Protein AF-A0A9E3P2P4-F1 (afdb_monomer)

Nearest PDB structures (foldseek):
  7q61-assembly1_A  TM=2.081E-01  e=3.928E+00  Homo sapiens
  7q5z-assembly1_A  TM=1.817E-01  e=3.732E+00  Homo sapiens

Solvent-accessible surface area (backbone atoms only — not comparable to full-atom values): 17076 Å² total; per-residue (Å²): 136,84,82,86,86,84,83,90,80,88,80,89,84,88,82,88,82,89,84,85,90,84,80,90,75,87,77,73,83,72,78,68,79,68,67,68,88,68,47,70,88,46,41,29,33,37,33,25,39,48,41,76,28,72,83,42,68,58,61,26,21,42,60,54,40,87,84,75,85,70,95,37,56,72,47,65,50,51,57,58,42,57,69,37,38,44,28,40,39,32,45,30,44,96,55,62,28,40,38,49,58,66,35,60,48,36,67,47,56,41,83,66,47,18,34,26,16,44,91,93,54,68,74,62,32,23,34,27,30,22,27,80,45,51,43,26,78,49,64,32,39,40,43,37,38,47,36,83,50,58,72,54,36,18,66,87,34,75,84,58,96,60,59,67,43,67,28,70,42,56,40,62,64,47,71,39,31,36,67,47,82,40,56,80,45,100,46,43,57,43,78,44,58,50,99,80,33,30,53,74,46,62,40,43,21,36,30,34,38,69,50,98,33,76,42,53,31,37,26,64,42,75,78,77,63,98,79,62,49,63,64,54,50,51,51,54,46,50,49,24,47,77,70,69,48,52,44,79,51,66,82,82,47,42,69,46,52,36,71,66,65,70,80,67,54,61,24,81,52,73,47,59,40,33,39,40,32,34,18,76,57,97,88,39,72,14,69,32,78,48,81,44,75,44,59,54,133

Structure (mmCIF, N/CA/C/O backbone):
data_AF-A0A9E3P2P4-F1
#
_entry.id   AF-A0A9E3P2P4-F1
#
loop_
_atom_site.group_PDB
_atom_site.id
_atom_site.type_symbol
_atom_site.label_atom_id
_atom_site.label_alt_id
_atom_site.label_comp_id
_atom_site.label_asym_id
_atom_site.label_entity_id
_atom_site.label_seq_id
_atom_site.pdbx_PDB_ins_code
_atom_site.Cartn_x
_atom_site.Cartn_y
_atom_site.Cartn_z
_atom_site.occupancy
_atom_site.B_iso_or_equiv
_atom_site.auth_seq_id
_atom_site.auth_comp_id
_atom_site.auth_asym_id
_atom_site.auth_atom_id
_atom_site.pdbx_PDB_model_num
ATOM 1 N N . MET A 1 1 ? -25.321 -26.657 49.633 1.00 36.47 1 MET A N 1
ATOM 2 C CA . MET A 1 1 ? -24.247 -26.417 48.644 1.00 36.47 1 MET A CA 1
ATOM 3 C C . MET A 1 1 ? -24.915 -26.455 47.270 1.00 36.47 1 MET A C 1
ATOM 5 O O . MET A 1 1 ? -25.123 -27.541 46.768 1.00 36.47 1 MET A O 1
ATOM 9 N N . GLY A 1 2 ? -25.488 -25.391 46.700 1.00 30.28 2 GLY A N 1
ATOM 10 C CA . GLY A 1 2 ? -25.273 -23.942 46.852 1.00 30.28 2 GLY A CA 1
ATOM 11 C C . GLY A 1 2 ? -24.325 -23.474 45.735 1.00 30.28 2 GLY A C 1
ATOM 12 O O . GLY A 1 2 ? -23.211 -23.969 45.710 1.00 30.28 2 GLY A O 1
ATOM 13 N N . LYS A 1 3 ? -24.670 -22.567 44.812 1.00 26.73 3 LYS A N 1
ATOM 14 C CA . LYS A 1 3 ? -25.632 -21.460 44.901 1.00 26.73 3 LYS A CA 1
ATOM 15 C C . LYS A 1 3 ? -26.320 -21.186 43.552 1.00 26.73 3 LYS A C 1
ATOM 17 O O . LYS A 1 3 ? -25.670 -20.945 42.546 1.00 26.73 3 LYS A O 1
ATOM 22 N N . SER A 1 4 ? -27.645 -21.180 43.601 1.00 29.77 4 SER A N 1
ATOM 23 C CA . SER A 1 4 ? -28.575 -20.489 42.710 1.00 29.77 4 SER A CA 1
ATOM 24 C C . SER A 1 4 ? -28.448 -18.969 42.894 1.00 29.77 4 SER A C 1
ATOM 26 O O . SER A 1 4 ? -28.389 -18.504 44.036 1.00 29.77 4 SER A O 1
ATOM 28 N N . ALA A 1 5 ? -28.408 -18.207 41.797 1.00 27.39 5 ALA A N 1
ATOM 29 C CA . ALA A 1 5 ? -28.529 -16.748 41.818 1.00 27.39 5 ALA A CA 1
ATOM 30 C C . ALA A 1 5 ? -30.014 -16.343 41.784 1.00 27.39 5 ALA A C 1
ATOM 32 O O . ALA A 1 5 ? -30.853 -17.032 41.207 1.00 27.39 5 ALA A O 1
ATOM 33 N N . TRP A 1 6 ? -30.324 -15.278 42.513 1.00 25.95 6 TRP A N 1
ATOM 34 C CA . TRP A 1 6 ? -31.616 -14.999 43.132 1.00 25.95 6 TRP A CA 1
ATOM 35 C C . TRP A 1 6 ? -32.506 -14.089 42.275 1.00 25.95 6 TRP A C 1
ATOM 37 O O . TRP A 1 6 ? -32.015 -13.1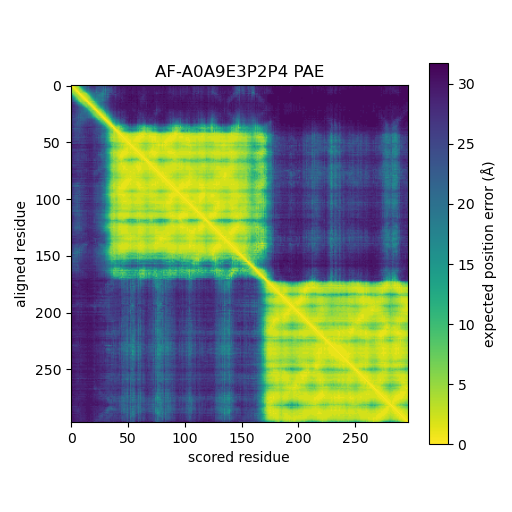68 41.631 1.00 25.95 6 TRP A O 1
ATOM 47 N N . TRP A 1 7 ? -33.824 -14.302 42.347 1.00 24.31 7 TRP A N 1
ATOM 48 C CA . TRP A 1 7 ? -34.852 -13.367 41.877 1.00 24.31 7 TRP A CA 1
ATOM 49 C C . TRP A 1 7 ? -35.345 -12.538 43.071 1.00 24.31 7 TRP A C 1
ATOM 51 O O . TRP A 1 7 ? -35.644 -13.109 44.122 1.00 24.31 7 TRP A O 1
ATOM 61 N N . ALA A 1 8 ? -35.450 -11.215 42.934 1.00 24.52 8 ALA A N 1
ATOM 62 C CA . ALA A 1 8 ? -36.053 -10.363 43.958 1.00 24.52 8 ALA A CA 1
ATOM 63 C C . ALA A 1 8 ? -37.576 -10.273 43.759 1.00 24.52 8 ALA A C 1
ATOM 65 O O . ALA A 1 8 ? -38.059 -9.805 42.729 1.00 24.52 8 ALA A O 1
ATOM 66 N N . VAL A 1 9 ? -38.320 -10.720 44.773 1.00 26.84 9 VAL A N 1
ATOM 67 C CA . VAL A 1 9 ? -39.767 -10.527 44.928 1.00 26.84 9 VAL A CA 1
ATOM 68 C C . VAL A 1 9 ? -39.990 -9.231 45.707 1.00 26.84 9 VAL A C 1
ATOM 70 O O . VAL A 1 9 ? -39.485 -9.078 46.817 1.00 26.84 9 VAL A O 1
ATOM 73 N N . VAL A 1 10 ? -40.756 -8.300 45.137 1.00 24.27 10 VAL A N 1
ATOM 74 C CA . VAL A 1 10 ? -41.200 -7.076 45.818 1.00 24.27 10 VAL A CA 1
ATOM 75 C C . VAL A 1 10 ? -42.351 -7.434 46.759 1.00 24.27 10 VAL A C 1
ATOM 77 O O . VAL A 1 10 ? -43.438 -7.792 46.309 1.00 24.27 10 VAL A O 1
ATOM 80 N N . ALA A 1 11 ? -42.119 -7.331 48.067 1.00 26.69 11 ALA A N 1
ATOM 81 C CA . ALA A 1 11 ? -43.167 -7.387 49.080 1.00 26.69 11 ALA A CA 1
ATOM 82 C C . ALA A 1 11 ? -43.564 -5.956 49.473 1.00 26.69 11 ALA A C 1
ATOM 84 O O . ALA A 1 11 ? -42.767 -5.210 50.038 1.00 26.69 11 ALA A O 1
ATOM 85 N N . MET A 1 12 ? -44.802 -5.574 49.159 1.00 22.69 12 MET A N 1
ATOM 86 C CA . MET A 1 12 ? -45.435 -4.341 49.626 1.00 22.69 12 MET A CA 1
ATOM 87 C C . MET A 1 12 ? -46.146 -4.638 50.952 1.00 22.69 12 MET A C 1
ATOM 89 O O . MET A 1 12 ? -47.056 -5.462 50.985 1.00 22.69 12 MET A O 1
ATOM 93 N N . PHE A 1 13 ? -45.761 -3.960 52.034 1.00 26.14 13 PHE A N 1
ATOM 94 C CA . PHE A 1 13 ? -46.554 -3.893 53.263 1.00 26.14 13 PHE A CA 1
ATOM 95 C C . PHE A 1 13 ? -46.644 -2.444 53.747 1.00 26.14 13 PHE A C 1
ATOM 97 O O . PHE A 1 13 ? -45.640 -1.756 53.911 1.00 26.14 13 PHE A O 1
ATOM 104 N N . VAL A 1 14 ? -47.882 -1.994 53.952 1.00 29.19 14 VAL A N 1
ATOM 105 C CA . VAL A 1 14 ? -48.267 -0.704 54.535 1.00 29.19 14 VAL A CA 1
ATOM 106 C C . VAL A 1 14 ? -48.651 -0.947 55.997 1.00 29.19 14 VAL A C 1
ATOM 108 O O . VAL A 1 14 ? -49.441 -1.851 56.256 1.00 29.19 14 VAL A O 1
ATOM 111 N N . GLY A 1 15 ? -48.166 -0.118 56.934 1.00 25.42 15 GLY A N 1
ATOM 112 C CA . GLY A 1 15 ? -48.787 0.018 58.263 1.00 25.42 15 GLY A CA 1
ATOM 113 C C . GLY A 1 15 ? -47.859 0.318 59.452 1.00 25.42 15 GLY A C 1
ATOM 114 O O . GLY A 1 15 ? -47.291 -0.594 60.033 1.00 25.42 15 GLY A O 1
ATOM 115 N N . LEU A 1 16 ? -47.782 1.611 59.797 1.00 29.83 16 LEU A N 1
ATOM 116 C CA . LEU A 1 16 ? -47.461 2.306 61.069 1.00 29.83 16 LEU A CA 1
ATOM 117 C C . LEU A 1 16 ? -47.242 1.486 62.371 1.00 29.83 16 LEU A C 1
ATOM 119 O O . LEU A 1 16 ? -48.097 0.690 62.729 1.00 29.83 16 LEU A O 1
ATOM 123 N N . THR A 1 17 ? -46.216 1.829 63.179 1.00 31.70 17 THR A N 1
ATOM 124 C CA . THR A 1 17 ? -46.303 2.738 64.363 1.00 31.70 17 THR A CA 1
ATOM 125 C C . THR A 1 17 ? -44.958 2.907 65.108 1.00 31.70 17 THR A C 1
ATOM 127 O O . THR A 1 17 ? -44.262 1.934 65.365 1.00 31.70 17 THR A O 1
ATOM 130 N N . SER A 1 18 ? -44.693 4.158 65.521 1.00 32.88 18 SER A N 1
ATOM 131 C CA . SER A 1 18 ? -43.941 4.649 66.701 1.00 32.88 18 SER A CA 1
ATOM 132 C C . SER A 1 18 ? -42.468 4.269 66.956 1.00 32.88 18 SER A C 1
ATOM 134 O O . SER A 1 18 ? -42.172 3.140 67.329 1.00 32.88 18 SER A O 1
ATOM 136 N N . GLY A 1 19 ? -41.603 5.297 67.015 1.00 30.20 19 GLY A N 1
ATOM 137 C CA . GLY A 1 19 ? -40.541 5.381 68.033 1.00 30.20 19 GLY A CA 1
ATOM 138 C C . GLY A 1 19 ? -39.116 5.692 67.554 1.00 30.20 19 GLY A C 1
ATOM 139 O O . GLY A 1 19 ? -38.393 4.782 67.187 1.00 30.20 19 GLY A O 1
ATOM 140 N N . ALA A 1 20 ? -38.716 6.961 67.721 1.00 31.20 20 ALA A N 1
ATOM 141 C CA . ALA A 1 20 ? -37.349 7.491 67.879 1.00 31.20 20 ALA A CA 1
ATOM 142 C C . ALA A 1 20 ? -36.365 7.496 66.679 1.00 31.20 20 ALA A C 1
ATOM 144 O O . ALA A 1 20 ? -35.976 6.476 66.125 1.00 31.20 20 ALA A O 1
ATOM 145 N N . CYS A 1 21 ? -35.918 8.715 66.353 1.00 29.14 21 CYS A N 1
ATOM 146 C CA . CYS A 1 21 ? -34.829 9.074 65.444 1.00 29.14 21 CYS A CA 1
ATOM 147 C C . CYS A 1 21 ? -33.470 8.498 65.883 1.00 29.14 21 CYS A C 1
ATOM 149 O O . CYS A 1 21 ? -33.194 8.525 67.076 1.00 29.14 21 CYS A O 1
ATOM 151 N N . VAL A 1 22 ? -32.598 8.125 64.935 1.00 26.84 22 VAL A N 1
ATOM 152 C CA . VAL A 1 22 ? -31.313 8.797 64.619 1.00 26.84 22 VAL A CA 1
ATOM 153 C C . VAL A 1 22 ? -30.753 8.220 63.301 1.00 26.84 22 VAL A C 1
ATOM 155 O O . VAL A 1 22 ? -30.795 7.021 63.067 1.00 26.84 22 VAL A O 1
ATOM 158 N N . GLU A 1 23 ? -30.268 9.150 62.476 1.00 27.86 23 GLU A N 1
ATOM 159 C CA . GLU A 1 23 ? -29.411 9.052 61.284 1.00 27.86 23 GLU A CA 1
ATOM 160 C C . GLU A 1 23 ? -29.883 8.358 59.997 1.00 27.86 23 GLU A C 1
ATOM 162 O O . GLU A 1 23 ? -29.943 7.144 59.840 1.00 27.86 23 GLU A O 1
ATOM 167 N N . ARG A 1 24 ? -30.086 9.234 59.002 1.00 30.39 24 ARG A N 1
ATOM 168 C CA . ARG A 1 24 ? -29.770 9.007 57.594 1.00 30.39 24 ARG A CA 1
ATOM 169 C C . ARG A 1 24 ? -28.411 8.318 57.449 1.00 30.39 24 ARG A C 1
ATOM 171 O O . ARG A 1 24 ? -27.389 8.940 57.710 1.00 30.39 24 ARG A O 1
ATOM 178 N N . GLU A 1 25 ? -28.423 7.170 56.798 1.00 28.17 25 GLU A N 1
ATOM 179 C CA . GLU A 1 25 ? -27.433 6.876 55.773 1.00 28.17 25 GLU A CA 1
ATOM 180 C C . GLU A 1 25 ? -28.214 6.458 54.526 1.00 28.17 25 GLU A C 1
ATOM 182 O O . GLU A 1 25 ? -28.810 5.384 54.446 1.00 28.17 25 GLU A O 1
ATOM 187 N N . ALA A 1 26 ? -28.338 7.397 53.589 1.00 31.27 26 ALA A N 1
ATOM 188 C CA . ALA A 1 26 ? -28.843 7.093 52.266 1.00 31.27 26 ALA A CA 1
ATOM 189 C C . ALA A 1 26 ? -27.755 6.287 51.555 1.00 31.27 26 ALA A C 1
ATOM 191 O O . ALA A 1 26 ? -26.764 6.855 51.108 1.00 31.27 26 ALA A O 1
ATOM 192 N N . VAL A 1 27 ? -27.942 4.976 51.450 1.00 28.14 27 VAL A N 1
ATOM 193 C CA . VAL A 1 27 ? -27.275 4.178 50.423 1.00 28.14 27 VAL A CA 1
ATOM 194 C C . VAL A 1 27 ? -28.360 3.745 49.455 1.00 28.14 27 VAL A C 1
ATOM 196 O O . VAL A 1 27 ? -28.880 2.634 49.507 1.00 28.14 27 VAL A O 1
ATOM 199 N N . GLU A 1 28 ? -28.752 4.676 48.590 1.00 27.56 28 GLU A N 1
ATOM 200 C CA . GLU A 1 28 ? -29.256 4.279 47.287 1.00 27.56 28 GLU A CA 1
ATOM 201 C C . GLU A 1 28 ? -28.046 3.769 46.492 1.00 27.56 28 GLU A C 1
ATOM 203 O O . GLU A 1 28 ? -27.174 4.573 46.156 1.00 27.56 28 GLU A O 1
ATOM 208 N N . PRO A 1 29 ? -27.956 2.490 46.095 1.00 29.38 29 PRO A N 1
ATOM 209 C CA . PRO A 1 29 ? -27.353 2.205 44.814 1.00 29.38 29 PRO A CA 1
ATOM 210 C C . PRO A 1 29 ? -28.386 2.646 43.780 1.00 29.38 29 PRO A C 1
ATOM 212 O O . PRO A 1 29 ? -29.214 1.871 43.297 1.00 29.38 29 PRO A O 1
ATOM 215 N N . VAL A 1 30 ? -28.350 3.941 43.473 1.00 27.92 30 VAL A N 1
ATOM 216 C CA . VAL A 1 30 ? -28.765 4.442 42.175 1.00 27.92 30 VAL A CA 1
ATOM 217 C C . VAL A 1 30 ? -27.941 3.641 41.168 1.00 27.92 30 VAL A C 1
ATOM 219 O O . VAL A 1 30 ? -26.813 4.003 40.853 1.00 27.92 30 VAL A O 1
ATOM 222 N N . PHE A 1 31 ? -28.479 2.537 40.647 1.00 29.94 31 PHE A N 1
ATOM 223 C CA . PHE A 1 31 ? -28.060 2.051 39.337 1.00 29.94 31 PHE A CA 1
ATOM 224 C C . PHE A 1 31 ? -28.595 3.054 38.315 1.00 29.94 31 PHE A C 1
ATOM 226 O O . PHE A 1 31 ? -29.494 2.767 37.526 1.00 29.94 31 PHE A O 1
ATOM 233 N N . ALA A 1 32 ? -28.043 4.266 38.336 1.00 27.25 32 ALA A N 1
ATOM 234 C CA . ALA A 1 32 ? -27.940 5.040 37.127 1.00 27.25 32 ALA A CA 1
ATOM 235 C C . ALA A 1 32 ? -27.014 4.207 36.250 1.00 27.25 32 ALA A C 1
ATOM 237 O O . ALA A 1 32 ? -25.795 4.258 36.383 1.00 27.25 32 ALA A O 1
ATOM 238 N N . ARG A 1 33 ? -27.605 3.418 35.348 1.00 34.69 33 ARG A N 1
ATOM 239 C CA . ARG A 1 33 ? -26.960 3.121 34.073 1.00 34.69 33 ARG A CA 1
ATOM 240 C C . ARG A 1 33 ? -26.821 4.466 33.364 1.00 34.69 33 ARG A C 1
ATOM 242 O O . ARG A 1 33 ? -27.656 4.837 32.542 1.00 34.69 33 ARG A O 1
ATOM 249 N N . ALA A 1 34 ? -25.853 5.260 33.809 1.00 31.75 34 ALA A N 1
ATOM 250 C CA . ALA A 1 34 ? -25.464 6.484 33.154 1.00 31.75 34 ALA A CA 1
ATOM 251 C C . ALA A 1 34 ? -24.878 6.033 31.822 1.00 31.75 34 ALA A C 1
ATOM 253 O O . ALA A 1 34 ? -23.814 5.433 31.809 1.00 31.75 34 ALA A O 1
ATOM 254 N N . THR A 1 35 ? -25.666 6.201 30.756 1.00 43.38 35 THR A N 1
ATOM 255 C CA . THR A 1 35 ? -25.216 6.365 29.367 1.00 43.38 35 THR A CA 1
ATOM 256 C C . THR A 1 35 ? -23.930 5.612 29.032 1.00 43.38 35 THR A C 1
ATOM 258 O O . THR A 1 35 ? -22.852 6.113 29.343 1.00 43.38 35 THR A O 1
ATOM 261 N N . ALA A 1 36 ? -24.039 4.451 28.372 1.00 48.53 36 ALA A N 1
ATOM 262 C CA . ALA A 1 36 ? -22.875 3.746 27.830 1.00 48.53 36 ALA A CA 1
ATOM 263 C C . ALA A 1 36 ? -21.913 4.763 27.194 1.00 48.53 36 ALA A C 1
ATOM 265 O O . ALA A 1 36 ? -22.343 5.532 26.329 1.00 48.53 36 ALA A O 1
ATOM 266 N N . ALA A 1 37 ? -20.658 4.801 27.663 1.00 52.78 37 ALA A N 1
ATOM 267 C CA . ALA A 1 37 ? -19.678 5.817 27.264 1.00 52.78 37 ALA A CA 1
ATOM 268 C C . ALA A 1 37 ? -19.540 5.904 25.734 1.00 52.78 37 ALA A C 1
ATOM 270 O O . ALA A 1 37 ? -19.347 6.977 25.171 1.00 52.78 37 ALA A O 1
ATOM 271 N N . LEU A 1 38 ? -19.746 4.771 25.061 1.00 59.91 38 LEU A N 1
ATOM 272 C CA . LEU A 1 38 ? -19.975 4.679 23.630 1.00 59.91 38 LEU A CA 1
ATOM 273 C C . LEU A 1 38 ? -21.252 3.894 23.352 1.00 59.91 38 LEU A C 1
ATOM 275 O O . LEU A 1 38 ? -21.436 2.775 23.831 1.00 59.91 38 LEU A O 1
ATOM 279 N N . THR A 1 39 ? -22.097 4.436 22.484 1.00 60.78 39 THR A N 1
ATOM 280 C CA . THR A 1 39 ? -23.124 3.650 21.794 1.00 60.78 39 THR A CA 1
ATOM 281 C C . THR A 1 39 ? -22.574 3.197 20.441 1.00 60.78 39 THR A C 1
ATOM 283 O O . THR A 1 39 ? -21.741 3.882 19.851 1.00 60.78 39 THR A O 1
ATOM 286 N N . SER A 1 40 ? -23.039 2.073 19.887 1.00 56.88 40 SER A N 1
ATOM 287 C CA . SER A 1 40 ? -22.628 1.664 18.527 1.00 56.88 40 SER A CA 1
ATOM 288 C C . SER A 1 40 ? -22.915 2.738 17.478 1.00 56.88 40 SER A C 1
ATOM 290 O O . SER A 1 40 ? -22.187 2.846 16.498 1.00 56.88 40 SER A O 1
ATOM 292 N N . ALA A 1 41 ? -23.950 3.554 17.697 1.00 54.81 41 ALA A N 1
ATOM 293 C CA . ALA A 1 41 ? -24.317 4.659 16.822 1.00 54.81 41 ALA A CA 1
ATOM 294 C C . ALA A 1 41 ? -23.363 5.865 16.912 1.00 54.81 41 ALA A C 1
ATOM 296 O O . ALA A 1 41 ? -23.335 6.670 15.985 1.00 54.81 41 ALA A O 1
ATOM 297 N N . SER A 1 42 ? -22.594 6.000 17.999 1.00 73.38 42 SER A N 1
ATOM 298 C CA . SER A 1 42 ? -21.659 7.113 18.199 1.00 73.38 42 SER A CA 1
ATOM 299 C C . SER A 1 42 ? -20.231 6.798 17.756 1.00 73.38 42 SER A C 1
ATOM 301 O O . SER A 1 42 ? -19.418 7.714 17.704 1.00 73.38 42 SER A O 1
ATOM 303 N N . VAL A 1 43 ? -19.895 5.542 17.434 1.00 80.75 43 VAL A N 1
ATOM 304 C CA . VAL A 1 43 ? -18.554 5.201 16.933 1.00 80.75 43 VAL A CA 1
ATOM 305 C C . VAL A 1 43 ? -18.416 5.658 15.485 1.00 80.75 43 VAL A C 1
ATOM 307 O O . VAL A 1 43 ? -19.158 5.225 14.605 1.00 80.75 43 VAL A O 1
ATOM 310 N N . LYS A 1 44 ? -17.429 6.513 15.227 1.00 84.69 44 LYS A N 1
ATOM 311 C CA . LYS A 1 44 ? -17.165 7.073 13.902 1.00 84.69 44 LYS A CA 1
ATOM 312 C C . LYS A 1 44 ? -16.057 6.309 13.180 1.00 84.69 44 LYS A C 1
ATOM 314 O O . LYS A 1 44 ? -16.245 5.881 12.040 1.00 84.69 44 LYS A O 1
ATOM 319 N N . TRP A 1 45 ? -14.917 6.091 13.829 1.00 86.81 45 TRP A N 1
ATOM 320 C CA . TRP A 1 45 ? -13.805 5.297 13.294 1.00 86.81 45 TRP A CA 1
ATOM 321 C C . TRP A 1 45 ? -12.961 4.687 14.415 1.00 86.81 45 TRP A C 1
ATOM 323 O O . TRP A 1 45 ? -13.135 4.988 15.594 1.00 86.81 45 TRP A O 1
ATOM 333 N N . ILE A 1 46 ? -12.061 3.789 14.032 1.00 91.75 46 ILE A N 1
ATOM 334 C CA . ILE A 1 46 ? -11.130 3.099 14.926 1.00 91.75 46 ILE A CA 1
ATOM 335 C C . ILE A 1 46 ? -9.716 3.369 14.421 1.00 91.75 46 ILE A C 1
ATOM 337 O O . ILE A 1 46 ? -9.470 3.237 13.219 1.00 91.75 46 ILE A O 1
ATOM 341 N N . ASN A 1 47 ? -8.806 3.713 15.331 1.00 94.44 47 ASN A N 1
ATOM 342 C CA . ASN A 1 47 ? -7.385 3.882 15.045 1.00 94.44 47 ASN A CA 1
ATOM 343 C C . ASN A 1 47 ? -6.594 2.674 15.550 1.00 94.44 47 ASN A C 1
ATOM 345 O O . ASN A 1 47 ? -6.919 2.064 16.574 1.00 94.44 47 ASN A O 1
ATOM 349 N N . GLY A 1 48 ? -5.522 2.344 14.843 1.00 96.00 48 GLY A N 1
ATOM 350 C CA . GLY A 1 48 ? -4.650 1.245 15.213 1.00 96.00 48 GLY A CA 1
ATOM 351 C C . GLY A 1 48 ? -3.264 1.343 14.603 1.00 96.00 48 GLY A C 1
ATOM 352 O O . GLY A 1 48 ? -2.924 2.329 13.957 1.00 96.00 48 GLY A O 1
ATOM 353 N N . THR A 1 49 ? -2.452 0.310 14.813 1.00 96.81 49 THR A N 1
ATOM 354 C CA . THR A 1 49 ? -1.076 0.222 14.307 1.00 96.81 49 THR A CA 1
ATOM 355 C C . THR A 1 49 ? -0.811 -1.078 13.555 1.00 96.81 49 THR A C 1
ATOM 357 O O . THR A 1 49 ? -1.473 -2.098 13.777 1.00 96.81 49 THR A O 1
ATOM 360 N N . TYR A 1 50 ? 0.143 -1.027 12.623 1.00 93.12 50 TYR A N 1
ATOM 361 C CA . TYR A 1 50 ? 0.677 -2.197 11.925 1.00 93.12 50 TYR A CA 1
ATOM 362 C C . TYR A 1 50 ? 1.899 -2.749 12.657 1.00 93.12 50 TYR A C 1
ATOM 364 O O . TYR A 1 50 ? 2.792 -1.999 13.050 1.00 93.12 50 TYR A O 1
ATOM 372 N N . THR A 1 51 ? 1.986 -4.071 12.751 1.00 94.31 51 THR A N 1
ATOM 373 C CA . THR A 1 51 ? 3.159 -4.793 13.247 1.00 94.31 51 THR A CA 1
ATOM 374 C C . THR A 1 51 ? 3.511 -5.910 12.272 1.00 94.31 51 THR A C 1
ATOM 376 O O . THR A 1 51 ? 2.667 -6.734 11.934 1.00 94.31 51 THR A O 1
ATOM 379 N N . SER A 1 52 ? 4.766 -5.948 11.817 1.00 90.75 52 SER A N 1
ATOM 380 C CA . SER A 1 52 ? 5.280 -6.990 10.907 1.00 90.75 52 SER A CA 1
ATOM 381 C C . SER A 1 52 ? 4.508 -7.146 9.589 1.00 90.75 52 SER A C 1
ATOM 383 O O . SER A 1 52 ? 4.535 -8.213 8.983 1.00 90.75 52 SER A O 1
ATOM 385 N N . CYS A 1 53 ? 3.825 -6.093 9.140 1.00 82.88 53 CYS A N 1
ATOM 386 C CA . CYS A 1 53 ? 3.064 -6.107 7.899 1.00 82.88 53 CYS A CA 1
ATOM 387 C C . CYS A 1 53 ? 3.956 -5.751 6.707 1.00 82.88 53 CYS A C 1
ATOM 389 O O . CYS A 1 53 ? 4.737 -4.796 6.748 1.00 82.88 53 CYS A O 1
ATOM 391 N N . LEU A 1 54 ? 3.823 -6.511 5.626 1.00 73.25 54 LEU A N 1
ATOM 392 C CA . LEU A 1 54 ? 4.475 -6.257 4.356 1.00 73.25 54 LEU A CA 1
ATOM 393 C C . LEU A 1 54 ? 4.009 -4.906 3.814 1.00 73.25 54 LEU A C 1
ATOM 395 O O . LEU A 1 54 ? 2.819 -4.675 3.605 1.00 73.25 54 LEU A O 1
ATOM 399 N N . ASP A 1 55 ? 4.965 -4.005 3.589 1.00 67.69 55 ASP A N 1
ATOM 400 C CA . ASP A 1 55 ? 4.726 -2.686 2.997 1.00 67.69 55 ASP A CA 1
ATOM 401 C C . ASP A 1 55 ? 3.651 -1.841 3.715 1.00 67.69 55 ASP A C 1
ATOM 403 O O . ASP A 1 55 ? 3.020 -0.965 3.114 1.00 67.69 55 ASP A O 1
ATOM 407 N N . ARG A 1 56 ? 3.429 -2.092 5.010 1.00 80.06 56 ARG A N 1
ATOM 408 C CA . ARG A 1 56 ? 2.542 -1.314 5.880 1.00 80.06 56 ARG A CA 1
ATOM 409 C C . ARG A 1 56 ? 3.227 -1.086 7.219 1.00 80.06 56 ARG A C 1
ATOM 411 O O . ARG A 1 56 ? 3.728 -2.017 7.841 1.00 80.06 56 ARG A O 1
ATOM 418 N N . SER A 1 57 ? 3.260 0.162 7.664 1.00 88.75 57 SER A N 1
ATOM 419 C CA . SER A 1 57 ? 3.856 0.551 8.940 1.00 88.75 57 SER A CA 1
ATOM 420 C C . SER A 1 57 ? 3.161 1.790 9.495 1.00 88.75 57 SER A C 1
ATOM 422 O O . SER A 1 57 ? 2.443 2.487 8.777 1.00 88.75 57 SER A O 1
ATOM 424 N N . GLY A 1 58 ? 3.362 2.055 10.785 1.00 92.50 58 GLY A N 1
ATOM 425 C CA . GLY A 1 58 ? 2.743 3.189 11.465 1.00 92.50 58 GLY A CA 1
ATOM 426 C C . GLY A 1 58 ? 1.273 2.948 11.802 1.00 92.50 58 GLY A C 1
ATOM 427 O O . GLY A 1 58 ? 0.858 1.805 12.022 1.00 92.50 58 GLY A O 1
ATOM 428 N N . SER A 1 59 ? 0.515 4.040 11.875 1.00 94.88 59 SER A N 1
ATOM 429 C CA . SER A 1 59 ? -0.887 4.029 12.284 1.00 94.88 59 SER A CA 1
ATOM 430 C C . SER A 1 59 ? -1.849 3.955 11.097 1.00 94.88 59 SER A C 1
ATOM 432 O O . SER A 1 59 ? -1.539 4.399 9.991 1.00 94.88 59 SER A O 1
ATOM 434 N N . TRP A 1 60 ? -3.036 3.416 11.343 1.00 93.19 60 TRP A N 1
ATOM 435 C CA . TRP A 1 60 ? -4.137 3.314 10.391 1.00 93.19 60 TRP A CA 1
ATOM 436 C C . TRP A 1 60 ? -5.456 3.722 11.036 1.00 93.19 60 TRP A C 1
ATOM 438 O O . TRP A 1 60 ? -5.599 3.648 12.255 1.00 93.19 60 TRP A O 1
ATOM 448 N N . SER A 1 61 ? -6.428 4.097 10.204 1.00 89.69 61 SER A N 1
ATOM 449 C CA . SER A 1 61 ? -7.811 4.331 10.627 1.00 89.69 61 SER A CA 1
ATOM 450 C C . SER A 1 61 ? -8.785 3.517 9.776 1.00 89.69 61 SER A C 1
ATOM 452 O O . SER A 1 61 ? -8.651 3.456 8.553 1.00 89.69 61 SER A O 1
ATOM 454 N N . VAL A 1 62 ? -9.804 2.920 10.391 1.00 86.00 62 VAL A N 1
ATOM 455 C CA . VAL A 1 62 ? -10.930 2.288 9.683 1.00 86.00 62 VAL A CA 1
ATOM 456 C C . VAL A 1 62 ? -12.225 2.999 10.041 1.00 86.00 62 VAL A C 1
ATOM 458 O O . VAL A 1 62 ? -12.547 3.201 11.210 1.00 86.00 62 VAL A O 1
ATOM 461 N N . ARG A 1 63 ? -12.977 3.398 9.016 1.00 84.06 63 ARG A N 1
ATOM 462 C CA . ARG A 1 63 ? -14.261 4.070 9.196 1.00 84.06 63 ARG A CA 1
ATOM 463 C C . ARG A 1 63 ? -15.333 3.066 9.604 1.00 84.06 63 ARG A C 1
ATOM 465 O O . ARG A 1 63 ? -15.461 2.013 8.987 1.00 84.06 63 ARG A O 1
ATOM 472 N N . VAL A 1 64 ? -16.131 3.448 10.591 1.00 82.94 64 VAL A N 1
ATOM 473 C CA . VAL A 1 64 ? -17.343 2.736 11.011 1.00 82.94 64 VAL A CA 1
ATOM 474 C C . VAL A 1 64 ? -18.575 3.494 10.513 1.00 82.94 64 VAL A C 1
ATOM 476 O O . VAL A 1 64 ? -19.441 2.909 9.868 1.00 82.94 64 VAL A O 1
ATOM 479 N N . ALA A 1 65 ? -18.625 4.809 10.745 1.00 75.44 65 ALA A N 1
ATOM 480 C CA . ALA A 1 65 ? -19.746 5.664 10.370 1.00 75.44 65 ALA A CA 1
ATOM 481 C C . ALA A 1 65 ? -19.311 7.110 10.057 1.00 75.44 65 ALA A C 1
ATOM 483 O O . ALA A 1 65 ? -18.175 7.523 10.296 1.00 75.44 65 ALA A O 1
ATOM 484 N N . GLY A 1 66 ? -20.242 7.894 9.504 1.00 74.88 66 GLY A N 1
ATOM 485 C CA . GLY A 1 66 ? -20.047 9.318 9.208 1.00 74.88 66 GLY A CA 1
ATOM 486 C C . GLY A 1 66 ? -19.101 9.604 8.035 1.00 74.88 66 GLY A C 1
ATOM 487 O O . GLY A 1 66 ? -18.631 8.698 7.352 1.00 74.88 66 GLY A O 1
ATOM 488 N N . SER A 1 67 ? -18.826 10.887 7.788 1.00 76.38 67 SER A N 1
ATOM 489 C CA . SER A 1 67 ? -17.977 11.366 6.679 1.00 76.38 67 SER A CA 1
ATOM 490 C C . SER A 1 67 ? -16.813 12.255 7.123 1.00 76.38 67 SER A C 1
ATOM 492 O O . SER A 1 67 ? -16.100 12.789 6.277 1.00 76.38 67 SER A O 1
ATOM 494 N N . ASP A 1 68 ? -16.623 12.419 8.433 1.00 79.56 68 ASP A N 1
ATOM 495 C CA . ASP A 1 68 ? -15.528 13.199 9.020 1.00 79.56 68 ASP A CA 1
ATOM 496 C C . ASP A 1 68 ? -14.161 12.668 8.544 1.00 79.56 68 ASP A C 1
ATOM 498 O O . ASP A 1 68 ? -14.034 11.456 8.340 1.00 79.56 68 ASP A O 1
ATOM 502 N N . PRO A 1 69 ? -13.140 13.519 8.339 1.00 83.81 69 PRO A N 1
ATOM 503 C CA . PRO A 1 69 ? -11.804 13.069 7.946 1.00 83.81 69 PRO A CA 1
ATOM 504 C C . PRO A 1 69 ? -11.205 12.115 8.993 1.00 83.81 69 PRO A C 1
ATOM 506 O O . PRO A 1 69 ? -11.426 12.288 10.184 1.00 83.81 69 PRO A O 1
ATOM 509 N N . LEU A 1 70 ? -10.466 11.100 8.532 1.00 86.06 70 LEU A N 1
ATOM 510 C CA . LEU A 1 70 ? -9.777 10.146 9.409 1.00 86.06 70 LEU A CA 1
ATOM 511 C C . LEU A 1 70 ? -8.482 10.757 9.961 1.00 86.06 70 LEU A C 1
ATOM 513 O O . LEU A 1 70 ? -7.814 11.511 9.251 1.00 86.06 70 LEU A O 1
ATOM 517 N N . ASP A 1 71 ? -8.096 10.363 11.176 1.00 89.38 71 ASP A N 1
ATOM 518 C CA . ASP A 1 71 ? -6.848 10.813 11.817 1.00 89.38 71 ASP A CA 1
ATOM 519 C C . ASP A 1 71 ? -5.596 10.250 11.127 1.00 89.38 71 ASP A C 1
ATOM 521 O O . ASP A 1 71 ? -4.525 10.868 11.122 1.00 89.38 71 ASP A O 1
ATOM 525 N N . HIS A 1 72 ? -5.718 9.059 10.539 1.00 90.38 72 HIS A N 1
ATOM 526 C CA . HIS A 1 72 ? -4.637 8.340 9.876 1.00 90.38 72 HIS A CA 1
ATOM 527 C C . HIS A 1 72 ? -5.063 7.836 8.491 1.00 90.38 72 HIS A C 1
ATOM 529 O O . HIS A 1 72 ? -6.254 7.829 8.155 1.00 90.38 72 HIS A O 1
ATOM 535 N N . PRO A 1 73 ? -4.101 7.395 7.655 1.00 84.75 73 PRO A N 1
ATOM 536 C CA . PRO A 1 73 ? -4.420 6.767 6.384 1.00 84.75 73 PRO A CA 1
ATOM 537 C C . PRO A 1 73 ? -5.410 5.599 6.549 1.00 84.75 73 PRO A C 1
ATOM 539 O O . PRO A 1 73 ? -5.320 4.855 7.535 1.00 84.75 73 PRO A O 1
ATOM 542 N N . PRO A 1 74 ? -6.332 5.401 5.586 1.00 84.19 74 PRO A N 1
ATOM 543 C CA . PRO A 1 74 ? -7.263 4.282 5.618 1.00 84.19 74 PRO A CA 1
ATOM 544 C C . PRO A 1 74 ? -6.553 2.932 5.783 1.00 84.19 74 PRO A C 1
ATOM 546 O O . PRO A 1 74 ? -5.552 2.660 5.110 1.00 84.19 74 PRO A O 1
ATOM 549 N N . LEU A 1 75 ? -7.094 2.075 6.652 1.00 85.44 75 LEU A N 1
ATOM 550 C CA . LEU A 1 75 ? -6.611 0.713 6.860 1.00 85.44 75 LEU A CA 1
ATOM 551 C C . LEU A 1 75 ? -6.596 -0.053 5.534 1.00 85.44 75 LEU A C 1
ATOM 553 O O . LEU A 1 75 ? -7.610 -0.176 4.848 1.00 85.44 75 LEU A O 1
ATOM 557 N N . SER A 1 76 ? -5.427 -0.588 5.195 1.00 82.50 76 SER A N 1
ATOM 558 C CA . SER A 1 76 ? -5.248 -1.504 4.078 1.00 82.50 76 SER A CA 1
ATOM 559 C C . SER A 1 76 ? -4.118 -2.476 4.382 1.00 82.50 76 SER A C 1
ATOM 561 O O . SER A 1 76 ? -3.101 -2.107 4.962 1.00 82.50 76 SER A O 1
ATOM 563 N N . VAL A 1 77 ? -4.276 -3.714 3.939 1.00 78.88 77 VAL A N 1
ATOM 564 C CA . VAL A 1 77 ? -3.299 -4.793 4.124 1.00 78.88 77 VAL A CA 1
ATOM 565 C C . VAL A 1 77 ? -2.976 -5.426 2.778 1.00 78.88 77 VAL A C 1
ATOM 567 O O . VAL A 1 77 ? -3.797 -5.400 1.854 1.00 78.88 77 VAL A O 1
ATOM 570 N N . VAL A 1 78 ? -1.774 -5.987 2.659 1.00 75.88 78 VAL A N 1
ATOM 571 C CA . VAL A 1 78 ? -1.400 -6.755 1.472 1.00 75.88 78 VAL A CA 1
ATOM 572 C C . VAL A 1 78 ? -2.120 -8.100 1.518 1.00 75.88 78 VAL A C 1
ATOM 574 O O . VAL A 1 78 ? -2.113 -8.795 2.531 1.00 75.88 78 VAL A O 1
ATOM 577 N N . ARG A 1 79 ? -2.761 -8.469 0.406 1.00 78.00 79 ARG A N 1
ATOM 578 C CA . ARG A 1 79 ? -3.475 -9.745 0.307 1.00 78.00 79 ARG A CA 1
ATOM 579 C C . ARG A 1 79 ? -2.528 -10.921 0.561 1.00 78.00 79 ARG A C 1
ATOM 581 O O . ARG A 1 79 ? -1.444 -10.960 -0.019 1.00 78.00 79 ARG A O 1
ATOM 588 N N . ASN A 1 80 ? -2.997 -11.910 1.321 1.00 76.50 80 ASN A N 1
ATOM 589 C CA . ASN A 1 80 ? -2.260 -13.106 1.747 1.00 76.50 80 ASN A CA 1
ATOM 590 C C . ASN A 1 80 ? -1.039 -12.824 2.641 1.00 76.50 80 ASN A C 1
ATOM 592 O O . ASN A 1 80 ? -0.164 -13.683 2.768 1.00 76.50 80 ASN A O 1
ATOM 596 N N . ASP A 1 81 ? -0.951 -11.649 3.264 1.00 79.38 81 ASP A N 1
ATOM 597 C CA . ASP A 1 81 ? 0.114 -11.347 4.217 1.00 79.38 81 ASP A CA 1
ATOM 598 C C . ASP A 1 81 ? -0.219 -11.861 5.625 1.00 79.38 81 ASP A C 1
ATOM 600 O O . ASP A 1 81 ? -0.470 -11.106 6.562 1.00 79.38 81 ASP A O 1
ATOM 604 N N . ALA A 1 82 ? -0.197 -13.182 5.792 1.00 85.00 82 ALA A N 1
ATOM 605 C CA . ALA A 1 82 ? -0.506 -13.828 7.068 1.00 85.00 82 ALA A CA 1
ATOM 606 C C . ALA A 1 82 ? 0.505 -13.515 8.198 1.00 85.00 82 ALA A C 1
ATOM 608 O O . ALA A 1 82 ? 0.283 -13.898 9.352 1.00 85.00 82 ALA A O 1
ATOM 609 N N . ALA A 1 83 ? 1.629 -12.852 7.897 1.00 86.88 83 ALA A N 1
ATOM 610 C CA . ALA A 1 83 ? 2.590 -12.387 8.897 1.00 86.88 83 ALA A CA 1
ATOM 611 C C . ALA A 1 83 ? 2.197 -11.028 9.500 1.00 86.88 83 ALA A C 1
ATOM 613 O O . ALA A 1 83 ? 2.601 -10.731 10.628 1.00 86.88 83 ALA A O 1
ATOM 614 N N . CYS A 1 84 ? 1.373 -10.245 8.798 1.00 87.75 84 CYS A N 1
ATOM 615 C CA . CYS A 1 84 ? 0.875 -8.967 9.283 1.00 87.75 84 CYS A CA 1
ATOM 616 C C . CYS A 1 84 ? 0.055 -9.136 10.567 1.00 87.75 84 CYS A C 1
ATOM 618 O O . CYS A 1 84 ? -0.746 -10.062 10.723 1.00 87.75 84 CYS A O 1
ATOM 620 N N . ARG A 1 85 ? 0.280 -8.235 11.520 1.00 93.56 85 ARG A N 1
ATOM 621 C CA . ARG A 1 85 ? -0.476 -8.117 12.766 1.00 93.56 85 ARG A CA 1
ATOM 622 C C . ARG A 1 85 ? -0.988 -6.693 12.887 1.00 93.56 85 ARG A C 1
ATOM 624 O O . ARG A 1 85 ? -0.242 -5.737 12.688 1.00 93.56 85 ARG A O 1
ATOM 631 N N . LEU A 1 86 ? -2.260 -6.560 13.226 1.00 94.69 86 LEU A N 1
ATOM 632 C CA . LEU A 1 86 ? -2.900 -5.279 13.489 1.00 94.69 86 LEU A CA 1
ATOM 633 C C . LEU A 1 86 ? -3.188 -5.179 14.988 1.00 94.69 86 LEU A C 1
ATOM 635 O O . LEU A 1 86 ? -3.406 -6.196 15.643 1.00 94.69 86 LEU A O 1
ATOM 639 N N . ALA A 1 87 ? -3.207 -3.967 15.526 1.00 96.06 87 ALA A N 1
ATOM 640 C CA . ALA A 1 87 ? -3.686 -3.708 16.880 1.00 96.06 87 ALA A CA 1
ATOM 641 C C . ALA A 1 87 ? -4.502 -2.417 16.907 1.00 96.06 87 ALA A C 1
ATOM 643 O O . ALA A 1 87 ? -4.129 -1.453 16.245 1.00 96.06 87 ALA A O 1
ATOM 644 N N . ILE A 1 88 ? -5.591 -2.393 17.669 1.00 95.50 88 ILE A N 1
ATOM 645 C CA . ILE A 1 88 ? -6.390 -1.201 17.945 1.00 95.50 88 ILE A CA 1
ATOM 646 C C . ILE A 1 88 ? -5.717 -0.417 19.069 1.00 95.50 88 ILE A C 1
ATOM 648 O O . ILE A 1 88 ? -5.385 -0.961 20.125 1.00 95.50 88 ILE A O 1
ATOM 652 N N . THR A 1 89 ? -5.532 0.876 18.832 1.00 96.69 89 THR A N 1
ATOM 653 C CA . THR A 1 89 ? -4.990 1.817 19.814 1.00 96.69 89 THR A CA 1
ATOM 654 C C . THR A 1 89 ? -6.059 2.756 20.338 1.00 96.69 89 THR A C 1
ATOM 656 O O . THR A 1 89 ? -5.981 3.151 21.495 1.00 96.69 89 THR A O 1
ATOM 659 N N . GLU A 1 90 ? -7.055 3.113 19.521 1.00 94.38 90 GLU A N 1
ATOM 660 C CA . GLU A 1 90 ? -8.105 4.048 19.928 1.00 94.38 90 GLU A CA 1
ATOM 661 C C . GLU A 1 90 ? -9.442 3.737 19.249 1.00 94.38 90 GLU A C 1
ATOM 663 O O . GLU A 1 90 ? -9.489 3.285 18.102 1.00 94.38 90 GLU A O 1
ATOM 668 N N . ILE A 1 91 ? -10.537 4.042 19.943 1.00 91.00 91 ILE A N 1
ATOM 669 C CA . ILE A 1 91 ? -11.889 4.076 19.379 1.00 91.00 91 ILE A CA 1
ATOM 670 C C . ILE A 1 91 ? -12.382 5.519 19.444 1.00 91.00 91 ILE A C 1
ATOM 672 O O . ILE A 1 91 ? -12.361 6.142 20.509 1.00 91.00 91 ILE A O 1
ATOM 676 N N . VAL A 1 92 ? -12.824 6.046 18.301 1.00 89.31 92 VAL A N 1
ATOM 677 C CA . VAL A 1 92 ? -13.202 7.453 18.156 1.00 89.31 92 VAL A CA 1
ATOM 678 C C . VAL A 1 92 ? -14.702 7.577 17.918 1.00 89.31 92 VAL A C 1
ATOM 680 O O . VAL A 1 92 ? -15.247 7.044 16.947 1.00 89.31 92 VAL A O 1
ATOM 683 N N . GLY A 1 93 ? -15.365 8.302 18.815 1.00 85.69 93 GLY A N 1
ATOM 684 C CA . GLY A 1 93 ? -16.758 8.720 18.692 1.00 85.69 93 GLY A CA 1
ATOM 685 C C . GLY A 1 93 ? -16.891 10.237 18.796 1.00 85.69 93 GLY A C 1
ATOM 686 O O . GLY A 1 93 ? -16.249 10.973 18.047 1.00 85.69 93 GLY A O 1
ATOM 687 N N . ASP A 1 94 ? -17.702 10.715 19.740 1.00 82.88 94 ASP A N 1
ATOM 688 C CA . ASP A 1 94 ? -17.704 12.135 20.136 1.00 82.88 94 ASP A CA 1
ATOM 689 C C . ASP A 1 94 ? -16.445 12.514 20.931 1.00 82.88 94 ASP A C 1
ATOM 691 O O . ASP A 1 94 ? -16.056 13.680 20.995 1.00 82.88 94 ASP A O 1
ATOM 695 N N . GLN A 1 95 ? -15.796 11.510 21.518 1.00 86.94 95 GLN A N 1
ATOM 696 C CA . GLN A 1 95 ? -14.515 11.604 22.199 1.00 86.94 95 GLN A CA 1
ATOM 697 C C . GLN A 1 95 ? -13.595 10.467 21.730 1.00 86.94 95 GLN A C 1
ATOM 699 O O . GLN A 1 95 ? -14.057 9.485 21.137 1.00 86.94 95 GLN A O 1
ATOM 704 N N . THR A 1 96 ? -12.298 10.596 22.009 1.00 90.69 96 THR A N 1
ATOM 705 C CA . THR A 1 96 ? -11.285 9.581 21.692 1.00 90.69 96 THR A CA 1
ATOM 706 C C . THR A 1 96 ? -10.955 8.767 22.934 1.00 90.69 96 THR A C 1
ATOM 708 O O . THR A 1 96 ? -10.454 9.311 23.920 1.00 90.69 96 THR A O 1
ATOM 711 N N . TYR A 1 97 ? -11.204 7.461 22.867 1.00 92.12 97 TYR A N 1
ATOM 712 C CA . TYR A 1 97 ? -10.891 6.517 23.934 1.00 92.12 97 TYR A CA 1
ATOM 713 C C . TYR A 1 97 ? -9.652 5.708 23.566 1.00 92.12 97 TYR A C 1
ATOM 715 O O . TYR A 1 97 ? -9.620 5.063 22.520 1.00 92.12 97 TYR A O 1
ATOM 723 N N . VAL A 1 98 ? -8.648 5.727 24.436 1.00 94.75 98 VAL A N 1
ATOM 724 C CA . VAL A 1 98 ? -7.337 5.106 24.229 1.00 94.75 98 VAL A CA 1
ATOM 725 C C . VAL A 1 98 ? -7.297 3.734 24.894 1.00 94.75 98 VAL A C 1
ATOM 727 O O . VAL A 1 98 ? -7.665 3.598 26.061 1.00 94.75 98 VAL A O 1
ATOM 730 N N . ALA A 1 99 ? -6.827 2.731 24.155 1.00 95.12 99 ALA A N 1
ATOM 731 C CA . ALA A 1 99 ? -6.682 1.353 24.609 1.00 95.12 99 ALA A CA 1
ATOM 732 C C . ALA A 1 99 ? -5.476 1.187 25.546 1.00 95.12 99 ALA A C 1
ATOM 734 O O . ALA A 1 99 ? -4.370 1.639 25.243 1.00 95.12 99 ALA A O 1
ATOM 735 N N . THR A 1 100 ? -5.660 0.486 26.663 1.00 94.19 100 THR A N 1
ATOM 736 C CA . THR A 1 100 ? -4.591 0.060 27.572 1.00 94.19 100 THR A CA 1
ATOM 737 C C . THR A 1 100 ? -4.853 -1.370 28.075 1.00 94.19 100 THR A C 1
ATOM 739 O O . THR A 1 100 ? -5.840 -1.600 28.767 1.00 94.19 100 THR A O 1
ATOM 742 N N . PRO A 1 101 ? -3.984 -2.353 27.772 1.00 94.38 101 PRO A N 1
ATOM 743 C CA . PRO A 1 101 ? -2.939 -2.301 26.746 1.00 94.38 101 PRO A CA 1
ATOM 744 C C . PRO A 1 101 ? -3.540 -2.113 25.341 1.00 94.38 101 PRO A C 1
ATOM 746 O O . PRO A 1 101 ? -4.755 -2.180 25.161 1.00 94.38 101 PRO A O 1
ATOM 749 N N . VAL A 1 102 ? -2.694 -1.900 24.330 1.00 95.00 102 VAL A N 1
ATOM 750 C CA . VAL A 1 102 ? -3.145 -1.944 22.927 1.00 95.00 102 VAL A CA 1
ATOM 751 C C . VAL A 1 102 ? -3.807 -3.290 22.633 1.00 95.00 102 VAL A C 1
ATOM 753 O O . VAL A 1 102 ? -3.324 -4.322 23.095 1.00 95.00 102 VAL A O 1
ATOM 756 N N . LEU A 1 103 ? -4.910 -3.273 21.888 1.00 94.81 103 LEU A N 1
ATOM 757 C CA . LEU A 1 103 ? -5.742 -4.450 21.651 1.00 94.81 103 LEU A CA 1
ATOM 758 C C . LEU A 1 103 ? -5.313 -5.143 20.349 1.00 94.81 103 LEU A C 1
ATOM 760 O O . LEU A 1 103 ? -5.615 -4.620 19.274 1.00 94.81 103 LEU A O 1
ATOM 764 N N . PRO A 1 104 ? -4.598 -6.279 20.383 1.00 95.00 104 PRO A N 1
ATOM 765 C CA . PRO A 1 104 ? -4.204 -6.971 19.161 1.00 95.00 104 PRO A CA 1
ATOM 766 C C . PRO A 1 104 ? -5.425 -7.554 18.434 1.00 95.00 104 PRO A C 1
ATOM 768 O O . PRO A 1 104 ? -6.444 -7.883 19.035 1.00 95.00 104 PRO A O 1
ATOM 771 N N . LEU A 1 105 ? -5.315 -7.665 17.111 1.00 92.12 105 LEU A N 1
ATOM 772 C CA . LEU A 1 105 ? -6.340 -8.232 16.243 1.00 92.12 105 LEU A CA 1
ATOM 773 C C . LEU A 1 105 ? -5.883 -9.590 15.709 1.00 92.12 105 LEU A C 1
ATOM 775 O O . LEU A 1 105 ? -4.981 -9.676 14.871 1.00 92.12 105 LEU A O 1
ATOM 779 N N . GLY A 1 106 ? -6.537 -10.646 16.190 1.00 89.50 106 GLY A N 1
ATOM 780 C CA . GLY A 1 106 ? -6.386 -12.019 15.713 1.00 89.50 106 GLY A CA 1
ATOM 781 C C . GLY A 1 106 ? -7.665 -12.565 15.076 1.00 89.50 106 GLY A C 1
ATOM 782 O O . GLY A 1 106 ? -8.675 -11.876 14.971 1.00 89.50 106 GLY A O 1
ATOM 783 N N . SER A 1 107 ? -7.642 -13.834 14.665 1.00 87.12 107 SER A N 1
ATOM 784 C CA . SER A 1 107 ? -8.834 -14.557 14.181 1.00 87.12 107 SER A CA 1
ATOM 785 C C . SER A 1 107 ? -9.812 -14.942 15.302 1.00 87.12 107 SER A C 1
ATOM 787 O O . SER A 1 107 ? -10.918 -15.417 15.054 1.00 87.12 107 SER A O 1
ATOM 789 N N . THR A 1 108 ? -9.389 -14.778 16.552 1.00 88.56 108 THR A N 1
ATOM 790 C CA . THR A 1 108 ? -10.179 -14.999 17.762 1.00 88.56 108 THR A CA 1
ATOM 791 C C . THR A 1 108 ? -10.059 -13.776 18.656 1.00 88.56 108 THR A C 1
ATOM 793 O O . THR A 1 108 ? -9.127 -12.991 18.502 1.00 88.56 108 THR A O 1
ATOM 796 N N . TYR A 1 109 ? -10.993 -13.637 19.593 1.00 89.00 109 TYR A N 1
ATOM 797 C CA . TYR A 1 109 ? -10.851 -12.680 20.682 1.00 89.00 109 TYR A CA 1
ATOM 798 C C . TYR A 1 109 ? -9.616 -13.009 21.529 1.00 89.00 109 TYR A C 1
ATOM 800 O O . TYR A 1 109 ? -9.164 -14.158 21.561 1.00 89.00 109 TYR A O 1
ATOM 808 N N . GLU A 1 110 ? -9.077 -12.002 22.204 1.00 88.56 110 GLU A N 1
ATOM 809 C CA . GLU A 1 110 ? -7.973 -12.174 23.143 1.00 88.56 110 GLU A CA 1
ATOM 810 C C . GLU A 1 110 ? -8.456 -12.731 24.480 1.00 88.56 110 GLU A C 1
ATOM 812 O O . GLU A 1 110 ? -9.579 -12.473 24.912 1.00 88.56 110 GLU A O 1
ATOM 817 N N . ALA A 1 111 ? -7.586 -13.467 25.171 1.00 86.25 111 ALA A N 1
ATOM 818 C CA . ALA A 1 111 ? -7.906 -14.008 26.493 1.00 86.25 111 ALA A CA 1
ATOM 819 C C . ALA A 1 111 ? -8.110 -12.911 27.553 1.00 86.25 111 ALA A C 1
ATOM 821 O O . ALA A 1 111 ? -8.759 -13.155 28.564 1.00 86.25 111 ALA A O 1
ATOM 822 N N . GLN A 1 112 ? -7.540 -11.724 27.335 1.00 86.75 112 GLN A N 1
ATOM 823 C CA . GLN A 1 112 ? -7.718 -10.559 28.194 1.00 86.75 112 GLN A CA 1
ATOM 824 C C . GLN A 1 112 ? -8.173 -9.369 27.347 1.00 86.75 112 GLN A C 1
ATOM 826 O O . GLN A 1 112 ? -7.522 -9.072 26.342 1.00 86.75 112 GLN A O 1
ATOM 831 N N . PRO A 1 113 ? -9.259 -8.679 27.731 1.00 88.44 113 PRO A N 1
ATOM 832 C CA . PRO A 1 113 ? -9.687 -7.475 27.038 1.00 88.44 113 PRO A CA 1
ATOM 833 C C . PRO A 1 113 ? -8.752 -6.299 27.338 1.00 88.44 113 PRO A C 1
ATOM 835 O O . PRO A 1 113 ? -8.049 -6.270 28.352 1.00 88.44 113 PRO A O 1
ATOM 838 N N . SER A 1 114 ? -8.814 -5.282 26.486 1.00 92.50 114 SER A N 1
ATOM 839 C CA . SER A 1 114 ? -8.189 -3.986 26.744 1.00 92.50 114 SER A CA 1
ATOM 840 C C . SER A 1 114 ? -9.168 -3.055 27.446 1.00 92.50 114 SER A C 1
ATOM 842 O O . SER A 1 114 ? -10.358 -3.047 27.124 1.00 92.50 114 SER A O 1
ATOM 844 N N . SER A 1 115 ? -8.681 -2.231 28.374 1.00 91.94 115 SER A N 1
ATOM 845 C CA . SER A 1 115 ? -9.464 -1.114 28.900 1.00 91.94 115 SER A CA 1
ATOM 846 C C . SER A 1 115 ? -9.361 0.088 27.968 1.00 91.94 115 SER A C 1
ATOM 848 O O . SER A 1 115 ? -8.344 0.298 27.312 1.00 91.94 115 SER A O 1
ATOM 850 N N . PHE A 1 116 ? -10.414 0.889 27.913 1.0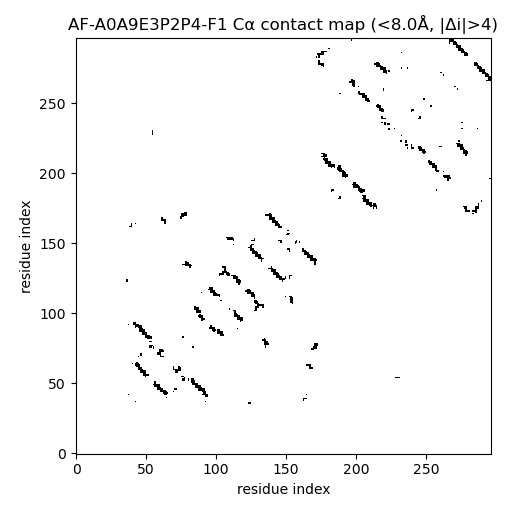0 91.19 116 PHE A N 1
ATOM 851 C CA . PHE A 1 116 ? -10.487 2.099 27.110 1.00 91.19 116 PHE A CA 1
ATOM 852 C C . PHE A 1 116 ? -10.866 3.269 28.005 1.00 91.19 116 PHE A C 1
ATOM 854 O O . PHE A 1 116 ? -11.838 3.195 28.755 1.00 91.19 116 PHE A O 1
ATOM 861 N N . ALA A 1 117 ? -10.095 4.350 27.938 1.00 90.62 117 ALA A N 1
ATOM 862 C CA . ALA A 1 117 ? -10.300 5.549 28.747 1.00 90.62 117 ALA A CA 1
ATOM 863 C C . ALA A 1 117 ? -10.039 6.806 27.918 1.00 90.62 117 ALA A C 1
ATOM 865 O O . ALA A 1 117 ? -9.282 6.776 26.948 1.00 90.62 117 ALA A O 1
ATOM 866 N N . LEU A 1 118 ? -10.623 7.933 28.321 1.00 88.25 118 LEU A N 1
ATOM 867 C CA . LEU A 1 118 ? -10.143 9.226 27.840 1.00 88.25 118 LEU A CA 1
ATOM 868 C C . LEU A 1 118 ? -8.727 9.457 28.382 1.00 88.25 118 LEU A C 1
ATOM 870 O O . LEU A 1 118 ? -8.377 8.979 29.462 1.00 88.25 118 LEU A O 1
ATOM 874 N N . SER A 1 119 ? -7.898 10.185 27.636 1.00 80.62 119 SER A N 1
ATOM 875 C CA . SER A 1 119 ? -6.514 10.443 28.044 1.00 80.62 119 SER A CA 1
ATOM 876 C C . SER A 1 119 ? -6.450 11.101 29.430 1.00 80.62 119 SER A C 1
ATOM 878 O O . SER A 1 119 ? -6.833 12.258 29.581 1.00 80.62 119 SER A O 1
ATOM 880 N N . GLY A 1 120 ? -5.900 10.384 30.414 1.00 74.06 120 GLY A N 1
ATOM 881 C CA . GLY A 1 120 ? -5.745 10.856 31.797 1.00 74.06 120 GLY A CA 1
ATOM 882 C C . GLY A 1 120 ? -6.926 10.569 32.729 1.00 74.06 120 GLY A C 1
ATOM 883 O O . GLY A 1 120 ? -6.857 10.938 33.898 1.00 74.06 120 GLY A O 1
ATOM 884 N N . GLU A 1 121 ? -7.967 9.894 32.244 1.00 85.19 121 GLU A N 1
ATOM 885 C CA . GLU A 1 121 ? -9.176 9.567 33.005 1.00 85.19 121 GLU A CA 1
ATOM 886 C C . GLU A 1 121 ? -9.208 8.090 33.433 1.00 85.19 121 GLU A C 1
ATOM 888 O O . GLU A 1 121 ? -8.371 7.274 33.034 1.00 85.19 121 GLU A O 1
ATOM 893 N N . SER A 1 122 ? -10.197 7.729 34.256 1.00 85.56 122 SER A N 1
ATOM 894 C CA . SER A 1 122 ? -10.478 6.331 34.593 1.00 85.56 122 SER A CA 1
ATOM 895 C C . SER A 1 122 ? -11.007 5.545 33.390 1.00 85.56 122 SER A C 1
ATOM 897 O O . SER A 1 122 ? -11.598 6.117 32.472 1.00 85.56 122 SER A O 1
ATOM 899 N N . THR A 1 123 ? -10.861 4.216 33.437 1.00 86.31 123 THR A N 1
ATOM 900 C CA . THR A 1 123 ? -11.470 3.294 32.468 1.00 86.31 123 THR A CA 1
ATOM 901 C C . THR A 1 123 ? -12.946 3.610 32.263 1.00 86.31 123 THR A C 1
ATOM 903 O O . THR A 1 123 ? -13.718 3.628 33.219 1.00 86.31 123 THR A O 1
ATOM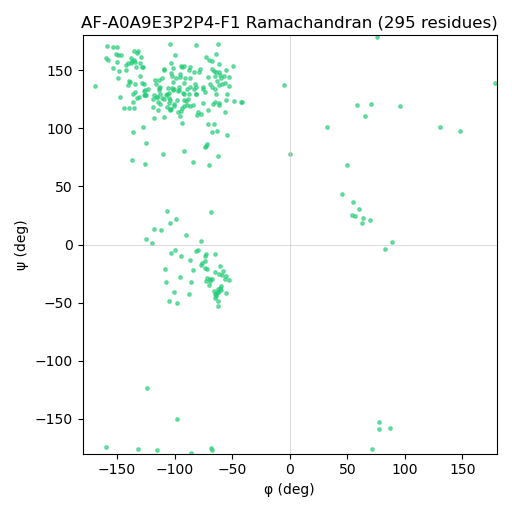 906 N N . ALA A 1 124 ? -13.314 3.848 31.009 1.00 84.12 124 ALA A N 1
ATOM 907 C CA . ALA A 1 124 ? -14.683 4.076 30.586 1.00 84.12 124 ALA A CA 1
ATOM 908 C C . ALA A 1 124 ? -15.387 2.754 30.256 1.00 84.12 124 ALA A C 1
ATOM 910 O O . ALA A 1 124 ? -16.535 2.574 30.637 1.00 84.12 124 ALA A O 1
ATOM 911 N N . PHE A 1 125 ? -14.700 1.840 29.564 1.00 85.12 125 PHE A N 1
ATOM 912 C CA . PHE A 1 125 ? -15.209 0.513 29.208 1.00 85.12 125 PHE A CA 1
ATOM 913 C C . PHE A 1 125 ? -14.052 -0.449 28.900 1.00 85.12 125 PHE A C 1
ATOM 915 O O . PHE A 1 125 ? -12.893 -0.044 28.784 1.00 85.12 125 PHE A O 1
ATOM 922 N N . TYR A 1 126 ? -14.371 -1.727 28.743 1.00 86.25 126 TYR A N 1
ATOM 923 C CA . TYR A 1 126 ? -13.481 -2.782 28.272 1.00 86.25 126 TYR A CA 1
ATOM 924 C C . TYR A 1 126 ? -13.919 -3.240 26.888 1.00 86.25 126 TYR A C 1
ATOM 926 O O . TYR A 1 126 ? -15.115 -3.304 26.600 1.00 86.25 126 TYR A O 1
ATOM 934 N N . ALA A 1 127 ? -12.965 -3.572 26.023 1.00 87.69 127 ALA A N 1
ATOM 935 C CA . ALA A 1 127 ? -13.278 -4.105 24.708 1.00 87.69 127 ALA A CA 1
ATOM 936 C C . ALA A 1 127 ? -12.308 -5.193 24.260 1.00 87.69 127 ALA A C 1
ATOM 938 O O . ALA A 1 127 ? -11.143 -5.251 24.660 1.00 87.69 127 ALA A O 1
ATOM 939 N N . ASN A 1 128 ? -12.829 -6.038 23.381 1.00 89.69 128 ASN A N 1
ATOM 940 C CA . ASN A 1 128 ? -12.102 -7.089 22.700 1.00 89.69 128 ASN A CA 1
ATOM 941 C C . ASN A 1 128 ? -12.467 -7.067 21.216 1.00 89.69 128 ASN A C 1
ATOM 943 O O . ASN A 1 128 ? -13.512 -6.540 20.824 1.00 89.69 128 ASN A O 1
ATOM 947 N N . ALA A 1 129 ? -11.601 -7.603 20.367 1.00 89.50 129 ALA A N 1
ATOM 948 C CA . ALA A 1 129 ? -11.809 -7.532 18.934 1.00 89.50 129 ALA A CA 1
ATOM 949 C C . ALA A 1 129 ? -11.216 -8.730 18.202 1.00 89.50 129 ALA A C 1
ATOM 951 O O . ALA A 1 129 ? -10.303 -9.393 18.683 1.00 89.50 129 ALA A O 1
ATOM 952 N N . LYS A 1 130 ? -11.754 -8.994 17.012 1.00 87.50 130 LYS A N 1
ATOM 953 C CA . LYS A 1 130 ? -11.246 -10.025 16.107 1.00 87.50 130 LYS A CA 1
ATOM 954 C C . LYS A 1 130 ? -11.421 -9.639 14.644 1.00 87.50 130 LYS A C 1
ATOM 956 O O . LYS A 1 130 ? -12.244 -8.785 14.305 1.00 87.50 130 LYS A O 1
ATOM 961 N N . LEU A 1 131 ? -10.680 -10.341 13.801 1.00 87.50 131 LEU A N 1
ATOM 962 C CA . LEU A 1 131 ? -10.811 -10.388 12.351 1.00 87.50 131 LEU A CA 1
ATOM 963 C C . LEU A 1 131 ? -11.586 -11.647 11.952 1.00 87.50 131 LEU A C 1
ATOM 965 O O . LEU A 1 131 ? -11.400 -12.708 12.550 1.00 87.50 131 LEU A O 1
ATOM 969 N N . ASP A 1 132 ? -12.428 -11.545 10.930 1.00 84.50 132 ASP A N 1
ATOM 970 C CA . ASP A 1 132 ? -13.009 -12.719 10.264 1.00 84.50 132 ASP A CA 1
ATOM 971 C C . ASP A 1 132 ? -11.978 -13.463 9.391 1.00 84.50 132 ASP A C 1
ATOM 973 O O . ASP A 1 132 ? -12.020 -14.691 9.315 1.00 84.50 132 ASP A O 1
ATOM 977 N N . ASP A 1 133 ? -11.012 -12.745 8.808 1.00 81.88 133 ASP A N 1
ATOM 978 C CA . ASP A 1 133 ? -9.880 -13.296 8.061 1.00 81.88 133 ASP A CA 1
ATOM 979 C C . ASP A 1 133 ? -8.553 -12.604 8.428 1.00 81.88 133 ASP A C 1
ATOM 981 O O . ASP A 1 133 ? -8.178 -11.570 7.877 1.00 81.88 133 ASP A O 1
ATOM 985 N N . ALA A 1 134 ? -7.795 -13.222 9.339 1.00 87.25 134 ALA A N 1
ATOM 986 C CA . ALA A 1 134 ? -6.453 -12.769 9.723 1.00 87.25 134 ALA A CA 1
ATOM 987 C C . ALA A 1 134 ? -5.345 -13.185 8.730 1.00 87.25 134 ALA A C 1
ATOM 989 O O . ALA A 1 134 ? -4.186 -12.815 8.913 1.00 87.25 134 ALA A O 1
ATOM 990 N N . SER A 1 135 ? -5.669 -13.978 7.700 1.00 84.38 135 SER A N 1
ATOM 991 C CA . SER A 1 135 ? -4.745 -14.291 6.599 1.00 84.38 135 SER A CA 1
ATOM 992 C C . SER A 1 135 ? -4.799 -13.252 5.478 1.00 84.38 135 SER A C 1
ATOM 994 O O . SER A 1 135 ? -3.915 -13.222 4.618 1.00 84.38 135 SER A O 1
ATOM 996 N N . PHE A 1 136 ? -5.824 -12.393 5.506 1.00 83.38 136 PHE A N 1
ATOM 997 C CA . PHE A 1 136 ? -6.082 -11.354 4.518 1.00 83.38 136 PHE A CA 1
ATOM 998 C C . PHE A 1 136 ? -6.170 -11.911 3.089 1.00 83.38 136 PHE A C 1
ATOM 1000 O O . PHE A 1 136 ? -5.683 -11.298 2.135 1.00 83.38 136 PHE A O 1
ATOM 1007 N N . ALA A 1 137 ? -6.742 -13.104 2.923 1.00 74.50 137 ALA A N 1
ATOM 1008 C CA . ALA A 1 137 ? -6.944 -13.725 1.618 1.00 74.50 137 ALA A CA 1
ATOM 1009 C C . ALA A 1 137 ? -8.056 -13.018 0.824 1.00 74.50 137 ALA A C 1
ATOM 1011 O O . ALA A 1 137 ? -8.004 -12.953 -0.413 1.00 74.50 137 ALA A O 1
ATOM 1012 N N . SER A 1 138 ? -9.022 -12.434 1.534 1.00 74.75 138 SER A N 1
ATOM 1013 C CA . SER A 1 138 ? -10.087 -11.584 1.001 1.00 74.75 138 SER A CA 1
ATOM 1014 C C . SER A 1 138 ? -10.234 -10.285 1.798 1.00 74.75 138 SER A C 1
ATOM 1016 O O . SER A 1 138 ? -9.449 -10.002 2.702 1.00 74.75 138 SER A O 1
ATOM 1018 N N . ASP A 1 139 ? -11.234 -9.477 1.439 1.00 75.06 139 ASP A N 1
ATOM 1019 C CA . ASP A 1 139 ? -11.709 -8.409 2.321 1.00 75.06 139 ASP A CA 1
ATOM 1020 C C . ASP A 1 139 ? -12.103 -8.996 3.678 1.00 75.06 139 ASP A C 1
ATOM 1022 O O . ASP A 1 139 ? -12.504 -10.162 3.758 1.00 75.06 139 ASP A O 1
ATOM 1026 N N . PHE A 1 140 ? -11.966 -8.184 4.722 1.00 81.38 140 PHE A N 1
ATOM 1027 C CA . PHE A 1 140 ? -12.117 -8.625 6.101 1.00 81.38 140 PHE A CA 1
ATOM 1028 C C . PHE A 1 140 ? -12.907 -7.605 6.924 1.00 81.38 140 PHE A C 1
ATOM 1030 O O . PHE A 1 140 ? -12.971 -6.405 6.625 1.00 81.38 140 PHE A O 1
ATOM 1037 N N . GLN A 1 141 ? -13.514 -8.098 7.989 1.00 82.12 141 GLN A N 1
ATOM 1038 C CA . GLN A 1 141 ? -14.279 -7.338 8.956 1.00 82.12 141 GLN A CA 1
ATOM 1039 C C . GLN A 1 141 ? -13.578 -7.352 10.305 1.00 82.12 141 GLN A C 1
ATOM 1041 O O . GLN A 1 141 ? -13.163 -8.394 10.813 1.00 82.12 141 GLN A O 1
ATOM 1046 N N . ILE A 1 142 ? -13.504 -6.174 10.916 1.00 84.94 142 ILE A N 1
ATOM 1047 C CA . ILE A 1 142 ? -13.139 -6.026 12.318 1.00 84.94 142 ILE A CA 1
ATOM 1048 C C . ILE A 1 142 ? -14.435 -6.048 13.117 1.00 84.94 142 ILE A C 1
ATOM 1050 O O . ILE A 1 142 ? -15.305 -5.194 12.932 1.00 84.94 142 ILE A O 1
ATOM 1054 N N . THR A 1 143 ? -14.551 -7.030 14.004 1.00 83.00 143 THR A N 1
ATOM 1055 C CA . THR A 1 143 ? -15.644 -7.123 14.971 1.00 83.00 143 THR A CA 1
ATOM 1056 C C . THR A 1 143 ? -15.122 -6.693 16.328 1.00 83.00 143 THR A C 1
ATOM 1058 O O . THR A 1 143 ? -14.257 -7.370 16.882 1.00 83.00 143 THR A O 1
ATOM 1061 N N . VAL A 1 144 ? -15.665 -5.606 16.870 1.00 84.31 144 VAL A N 1
ATOM 1062 C CA . VAL A 1 144 ? -15.371 -5.144 18.231 1.00 84.31 144 VAL A CA 1
ATOM 1063 C C . VAL A 1 144 ? -16.563 -5.443 19.131 1.00 84.31 144 VAL A C 1
ATOM 1065 O O . VAL A 1 144 ? -17.712 -5.185 18.757 1.00 84.31 144 VAL A O 1
ATOM 1068 N N . VAL A 1 145 ? -16.275 -5.980 20.312 1.00 82.25 145 VAL A N 1
ATOM 1069 C CA . VAL A 1 145 ? -17.226 -6.153 21.411 1.00 82.25 145 VAL A CA 1
ATOM 1070 C C . VAL A 1 145 ? -16.770 -5.303 22.584 1.00 82.25 145 VAL A C 1
ATOM 1072 O O . VAL A 1 145 ? -15.577 -5.237 22.870 1.00 82.25 145 VAL A O 1
ATOM 1075 N N . GLN A 1 146 ? -17.711 -4.636 23.240 1.00 83.44 146 GLN A N 1
ATOM 1076 C CA . GLN A 1 146 ? -17.432 -3.775 24.386 1.00 83.44 146 GLN A CA 1
ATOM 1077 C C . GLN A 1 146 ? -18.402 -4.047 25.536 1.00 83.44 146 GLN A C 1
ATOM 1079 O O . GLN A 1 146 ? -19.542 -4.460 25.301 1.00 83.44 146 GLN A O 1
ATOM 1084 N N . SER A 1 147 ? -17.949 -3.776 26.757 1.00 79.75 147 SER A N 1
ATOM 1085 C CA . SER A 1 147 ? -18.726 -3.878 27.991 1.00 79.75 147 SER A CA 1
ATOM 1086 C C . SER A 1 147 ? -18.125 -3.008 29.096 1.00 79.75 147 SER A C 1
ATOM 1088 O O . SER A 1 147 ? -16.936 -2.706 29.077 1.00 79.75 147 SER A O 1
ATOM 1090 N N . ASP A 1 148 ? -18.930 -2.655 30.093 1.00 77.06 148 ASP A N 1
ATOM 1091 C CA . ASP A 1 148 ? -18.455 -2.013 31.324 1.00 77.06 148 ASP A CA 1
ATOM 1092 C C . ASP A 1 148 ? -17.794 -3.028 32.282 1.00 77.06 148 ASP A C 1
ATOM 1094 O O . ASP A 1 148 ? -17.038 -2.654 33.178 1.00 77.06 148 ASP A O 1
ATOM 1098 N N . GLU A 1 149 ? -18.045 -4.324 32.073 1.00 70.38 149 GLU A N 1
ATOM 1099 C CA . GLU A 1 149 ? -17.472 -5.433 32.839 1.00 70.38 149 GLU A CA 1
ATOM 1100 C C . GLU A 1 149 ? -16.414 -6.174 31.996 1.00 70.38 149 GLU A C 1
ATOM 1102 O O . GLU A 1 149 ? -16.704 -6.552 30.858 1.00 70.38 149 GLU A O 1
ATOM 1107 N N . PRO A 1 150 ? -15.194 -6.408 32.516 1.00 74.12 150 PRO A N 1
ATOM 1108 C CA . PRO A 1 150 ? -14.117 -7.036 31.747 1.00 74.12 150 PRO A CA 1
ATOM 1109 C C . PRO A 1 150 ? -14.372 -8.521 31.454 1.00 74.12 150 PRO A C 1
ATOM 1111 O O . PRO A 1 150 ? -14.018 -8.993 30.377 1.00 74.12 150 PRO A O 1
ATOM 1114 N N . ASP A 1 151 ? -15.009 -9.247 32.374 1.00 72.38 151 ASP A N 1
ATOM 1115 C CA . ASP A 1 151 ? -15.160 -10.705 32.269 1.00 72.38 151 ASP A CA 1
ATOM 1116 C C . ASP A 1 151 ? -16.085 -11.109 31.105 1.00 72.38 151 ASP A C 1
ATOM 1118 O O . ASP A 1 151 ? -15.871 -12.118 30.452 1.00 72.38 151 ASP A O 1
ATOM 1122 N N . VAL A 1 152 ? -17.063 -10.272 30.746 1.00 68.81 152 VAL A N 1
ATOM 1123 C CA . VAL A 1 152 ? -18.033 -10.580 29.675 1.00 68.81 152 VAL A CA 1
ATOM 1124 C C . VAL A 1 152 ? -17.519 -10.318 28.253 1.00 68.81 152 VAL A C 1
ATOM 1126 O O . VAL A 1 152 ? -18.218 -10.603 27.281 1.00 68.81 152 VAL A O 1
ATOM 1129 N N . VAL A 1 153 ? -16.321 -9.749 28.103 1.00 67.19 153 VAL A N 1
ATOM 1130 C CA . VAL A 1 153 ? -15.675 -9.519 26.796 1.00 67.19 153 VAL A CA 1
ATOM 1131 C C . VAL A 1 153 ? -14.436 -10.396 26.594 1.00 67.19 153 VAL A C 1
ATOM 1133 O O . VAL A 1 153 ? -13.674 -10.174 25.652 1.00 67.19 153 VAL A O 1
ATOM 1136 N N . ASP A 1 154 ? -14.222 -11.399 27.444 1.00 72.12 154 ASP A N 1
ATOM 1137 C CA . ASP A 1 154 ? -13.164 -12.393 27.271 1.00 72.12 154 ASP A CA 1
ATOM 1138 C C . ASP A 1 154 ? -13.558 -13.517 26.283 1.00 72.12 154 ASP A C 1
ATOM 1140 O O . ASP A 1 154 ? -14.695 -13.608 25.823 1.00 72.12 154 ASP A O 1
ATOM 1144 N N . VAL A 1 155 ? -12.606 -14.387 25.920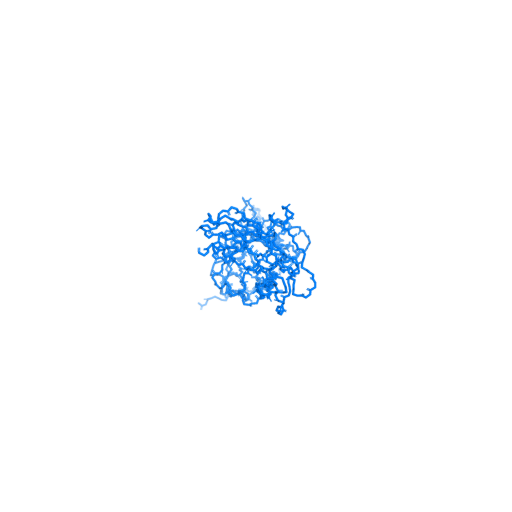 1.00 65.44 155 VAL A N 1
ATOM 1145 C CA . VAL A 1 155 ? -12.820 -15.523 24.991 1.00 65.44 155 VAL A CA 1
ATOM 1146 C C . VAL A 1 155 ? -13.909 -16.510 25.448 1.00 65.44 155 VAL A C 1
ATOM 1148 O O . VAL A 1 155 ? -14.442 -17.240 24.608 1.00 65.44 155 VAL A O 1
ATOM 1151 N N . GLY A 1 156 ? -14.229 -16.566 26.742 1.00 55.28 156 GLY A N 1
ATOM 1152 C CA . GLY A 1 156 ? -15.178 -17.512 27.327 1.00 55.28 156 GLY A CA 1
ATOM 1153 C C . GLY A 1 156 ? -16.635 -17.053 27.272 1.00 55.28 156 GLY A C 1
ATOM 1154 O O . GLY A 1 156 ? -17.512 -17.900 27.096 1.00 55.28 156 GLY A O 1
ATOM 1155 N N . ASP A 1 157 ? -16.883 -15.740 27.347 1.00 53.88 157 ASP A N 1
ATOM 1156 C CA . ASP A 1 157 ? -18.217 -15.187 27.633 1.00 53.88 157 ASP A CA 1
ATOM 1157 C C . ASP A 1 157 ? -18.837 -14.304 26.526 1.00 53.88 157 ASP A C 1
ATOM 1159 O O . ASP A 1 157 ? -19.902 -13.711 26.729 1.00 53.88 157 ASP A O 1
ATOM 1163 N N . VAL A 1 158 ? -18.299 -14.306 25.293 1.00 52.94 158 VAL A N 1
ATOM 1164 C CA . VAL A 1 158 ? -18.869 -13.572 24.124 1.00 52.94 158 VAL A CA 1
ATOM 1165 C C . VAL A 1 158 ? -20.215 -14.142 23.610 1.00 52.94 158 VAL A C 1
ATOM 1167 O O . VAL A 1 158 ? -20.557 -14.036 22.434 1.00 52.94 158 VAL A O 1
ATOM 1170 N N . LEU A 1 159 ? -21.010 -14.776 24.471 1.00 48.22 159 LEU A N 1
ATOM 1171 C CA . LEU A 1 159 ? -22.364 -15.269 24.192 1.00 48.22 159 LEU A CA 1
ATOM 1172 C C . LEU A 1 159 ? -23.461 -14.362 24.786 1.00 48.22 159 LEU A C 1
ATOM 1174 O O . LEU A 1 159 ? -24.641 -14.573 24.497 1.00 48.22 159 LEU A O 1
ATOM 1178 N N . ALA A 1 160 ? -23.105 -13.353 25.592 1.00 37.56 160 ALA A N 1
ATOM 1179 C CA . ALA A 1 160 ? -24.054 -12.481 26.286 1.00 37.56 160 ALA A CA 1
ATOM 1180 C C . ALA A 1 160 ? -24.160 -11.087 25.640 1.00 37.56 160 ALA A C 1
ATOM 1182 O O . ALA A 1 160 ? -23.174 -10.376 25.537 1.00 37.56 160 ALA A O 1
ATOM 1183 N N . THR A 1 161 ? -25.376 -10.704 25.227 1.00 42.59 161 THR A N 1
ATOM 1184 C CA . THR A 1 161 ? -25.843 -9.377 24.752 1.00 42.59 161 THR A CA 1
ATOM 1185 C C . THR A 1 161 ? -24.791 -8.249 24.715 1.00 42.59 161 THR A C 1
ATOM 1187 O O . THR A 1 161 ? -24.788 -7.364 25.566 1.00 42.59 161 THR A O 1
ATOM 1190 N N . TYR A 1 162 ? -23.922 -8.251 23.703 1.00 48.22 162 TYR A N 1
ATOM 1191 C CA . TYR A 1 162 ? -22.904 -7.221 23.487 1.00 48.22 162 TYR A CA 1
ATOM 1192 C C . TYR A 1 162 ? -23.336 -6.242 22.396 1.00 48.22 162 TYR A C 1
ATOM 1194 O O . TYR A 1 162 ? -24.065 -6.578 21.456 1.00 48.22 162 TYR A O 1
ATOM 1202 N N . VAL A 1 163 ? -22.843 -5.009 22.493 1.00 50.31 163 VAL A N 1
ATOM 1203 C CA . VAL A 1 163 ? -22.938 -4.051 21.395 1.00 50.31 163 VAL A CA 1
ATOM 1204 C C . VAL A 1 163 ? -21.819 -4.375 20.413 1.00 50.31 163 VAL A C 1
ATOM 1206 O O . VAL A 1 163 ? -20.643 -4.212 20.728 1.00 50.31 163 VAL A O 1
ATOM 1209 N N . THR A 1 164 ? -22.191 -4.868 19.232 1.00 51.41 164 THR A N 1
ATOM 1210 C CA . THR A 1 164 ? -21.226 -5.144 18.164 1.00 51.41 164 THR A CA 1
ATOM 1211 C C . THR A 1 164 ? -21.021 -3.892 17.336 1.00 51.41 164 THR A C 1
ATOM 1213 O O . THR A 1 164 ? -21.988 -3.303 16.850 1.00 51.41 164 THR A O 1
ATOM 1216 N N . VAL A 1 165 ? -19.763 -3.523 17.131 1.00 56.25 165 VAL A N 1
ATOM 1217 C CA . VAL A 1 165 ? -19.388 -2.517 16.142 1.00 56.25 165 VAL A CA 1
ATOM 1218 C C . VAL A 1 165 ? -18.571 -3.206 15.061 1.00 56.25 165 VAL A C 1
ATOM 1220 O O . VAL A 1 165 ? -17.558 -3.845 15.347 1.00 56.25 165 VAL A O 1
ATOM 1223 N N . THR A 1 166 ? -19.044 -3.108 13.821 1.00 54.84 166 THR A N 1
ATOM 1224 C CA . THR A 1 166 ? -18.385 -3.696 12.654 1.00 54.84 166 THR A CA 1
ATOM 1225 C C . THR A 1 166 ? -17.789 -2.600 11.787 1.00 54.84 166 THR A C 1
ATOM 1227 O O . THR A 1 166 ? -18.508 -1.706 11.341 1.00 54.84 166 THR A O 1
ATOM 1230 N N . GLY A 1 167 ? -16.492 -2.697 11.513 1.00 53.78 167 GLY A N 1
ATOM 1231 C CA . GLY A 1 167 ? -15.823 -1.931 10.466 1.00 53.78 167 GLY A CA 1
ATOM 1232 C C . GLY A 1 167 ? -15.369 -2.878 9.363 1.00 53.78 167 GLY A C 1
ATOM 1233 O O . GLY A 1 167 ? -14.734 -3.892 9.646 1.00 53.78 167 GLY A O 1
ATOM 1234 N N . SER A 1 168 ? -15.691 -2.573 8.108 1.00 51.22 168 SER A N 1
ATOM 1235 C CA . SER A 1 168 ? -15.137 -3.299 6.963 1.00 51.22 168 SER A CA 1
ATOM 1236 C C . SER A 1 168 ? -13.874 -2.600 6.482 1.00 51.22 168 SER A C 1
ATOM 1238 O O . SER A 1 168 ? -13.901 -1.395 6.217 1.00 51.22 168 SER A O 1
ATOM 1240 N N . ALA A 1 169 ? -12.796 -3.353 6.312 1.00 54.16 169 ALA A N 1
ATOM 1241 C CA . ALA A 1 1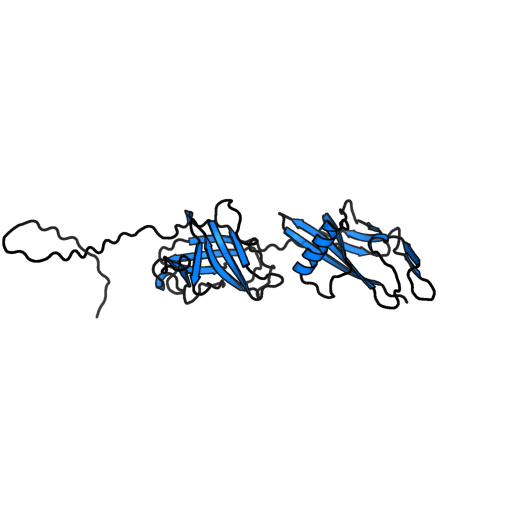69 ? -11.612 -2.883 5.617 1.00 54.16 169 ALA A CA 1
ATOM 1242 C C . ALA A 1 169 ? -11.451 -3.675 4.320 1.00 54.16 169 ALA A C 1
ATOM 1244 O O . ALA A 1 169 ? -11.729 -4.871 4.248 1.00 54.16 169 ALA A O 1
ATOM 1245 N N . VAL A 1 170 ? -11.026 -2.984 3.267 1.00 44.09 170 VAL A N 1
ATOM 1246 C CA . VAL A 1 170 ? -10.812 -3.617 1.968 1.00 44.09 170 VAL A CA 1
ATOM 1247 C C . VAL A 1 170 ? -9.377 -4.130 1.939 1.00 44.09 170 VAL A C 1
ATOM 1249 O O . VAL A 1 170 ? -8.427 -3.364 2.136 1.00 44.09 170 VAL A O 1
ATOM 1252 N N . ALA A 1 171 ? -9.203 -5.422 1.665 1.00 35.91 171 ALA A N 1
ATOM 1253 C CA . ALA A 1 171 ? -7.906 -5.985 1.325 1.00 35.91 171 ALA A CA 1
ATOM 1254 C C . ALA A 1 171 ? -7.581 -5.526 -0.097 1.00 35.91 171 ALA A C 1
ATOM 1256 O O . ALA A 1 171 ? -7.868 -6.185 -1.104 1.00 35.91 171 ALA A O 1
ATOM 1257 N N . LEU A 1 172 ? -7.032 -4.317 -0.182 1.00 42.19 172 LEU A N 1
ATOM 1258 C CA . LEU A 1 172 ? -6.756 -3.650 -1.440 1.00 42.19 172 LEU A CA 1
ATOM 1259 C C . LEU A 1 172 ? -5.578 -4.319 -2.149 1.00 42.19 172 LEU A C 1
ATOM 1261 O O . LEU A 1 172 ? -4.435 -3.879 -2.077 1.00 42.19 172 LEU A O 1
ATOM 1265 N N . ALA A 1 173 ? -5.879 -5.362 -2.913 1.00 44.00 173 ALA A N 1
ATOM 1266 C CA . ALA A 1 173 ? -5.042 -5.801 -4.013 1.00 44.00 173 ALA A CA 1
ATOM 1267 C C . ALA A 1 173 ? -5.524 -5.098 -5.286 1.00 44.00 173 ALA A C 1
ATOM 1269 O O . ALA A 1 173 ? -6.240 -5.688 -6.103 1.00 44.00 173 ALA A O 1
ATOM 1270 N N . VAL A 1 174 ? -5.131 -3.836 -5.493 1.00 56.16 174 VAL A N 1
ATOM 1271 C CA . VAL A 1 174 ? -5.151 -3.311 -6.864 1.00 56.16 174 VAL A CA 1
ATOM 1272 C C . VAL A 1 174 ? -4.082 -4.077 -7.620 1.00 56.16 174 VAL A C 1
ATOM 1274 O O . VAL A 1 174 ? -2.892 -3.786 -7.530 1.00 56.16 174 VAL A O 1
ATOM 1277 N N . LEU A 1 175 ? -4.520 -5.118 -8.331 1.00 59.75 175 LEU A N 1
ATOM 1278 C CA . LEU A 1 175 ? -3.625 -5.919 -9.150 1.00 59.75 175 LEU A CA 1
ATOM 1279 C C . LEU A 1 175 ? -2.878 -4.984 -10.108 1.00 59.75 175 LEU A C 1
ATOM 1281 O O . LEU A 1 175 ? -3.540 -4.182 -10.791 1.00 59.75 175 LEU A O 1
ATOM 1285 N N . PRO A 1 176 ? -1.541 -5.092 -10.172 1.00 67.12 176 PRO A N 1
ATOM 1286 C CA . PRO A 1 176 ? -0.733 -4.193 -10.969 1.00 67.12 176 PRO A CA 1
ATOM 1287 C C . PRO A 1 176 ? -1.060 -4.341 -12.460 1.00 67.12 176 PRO A C 1
ATOM 1289 O O . PRO A 1 176 ? -1.680 -5.339 -12.877 1.00 67.12 176 PRO A O 1
ATOM 1292 N N . PRO A 1 177 ? -0.644 -3.359 -13.280 1.00 77.38 177 PRO A N 1
ATOM 1293 C CA . PRO A 1 177 ? -0.585 -3.548 -14.719 1.00 77.38 177 PRO A CA 1
ATOM 1294 C C . PRO A 1 177 ? 0.146 -4.846 -15.077 1.00 77.38 177 PRO A C 1
ATOM 1296 O O . PRO A 1 177 ? 0.976 -5.353 -14.322 1.00 77.38 177 PRO A O 1
ATOM 1299 N N . ASN A 1 178 ? -0.187 -5.389 -16.239 1.00 78.94 178 ASN A N 1
ATOM 1300 C CA . ASN A 1 178 ? 0.408 -6.607 -16.759 1.00 78.94 178 ASN A CA 1
ATOM 1301 C C . ASN A 1 178 ? 0.946 -6.330 -18.159 1.00 78.94 178 ASN A C 1
ATOM 1303 O O . ASN A 1 178 ? 0.362 -6.778 -19.135 1.00 78.94 178 ASN A O 1
ATOM 1307 N N . TYR A 1 179 ? 2.005 -5.536 -18.262 1.00 84.31 179 TYR A N 1
ATOM 1308 C CA . TYR A 1 179 ? 2.725 -5.323 -19.513 1.00 84.31 179 TYR A CA 1
ATOM 1309 C C . TYR A 1 179 ? 3.877 -6.317 -19.663 1.00 84.31 179 TYR A C 1
ATOM 1311 O O . TYR A 1 179 ? 4.470 -6.757 -18.675 1.00 84.31 179 TYR A O 1
ATOM 1319 N N . VAL A 1 180 ? 4.243 -6.609 -20.909 1.00 84.69 180 VAL A N 1
ATOM 1320 C CA . VAL A 1 180 ? 5.500 -7.282 -21.260 1.00 84.69 180 VAL A CA 1
ATOM 1321 C C . VAL A 1 180 ? 6.396 -6.287 -21.983 1.00 84.69 180 VAL A C 1
ATOM 1323 O O . VAL A 1 180 ? 5.987 -5.673 -22.965 1.00 84.69 180 VAL A O 1
ATOM 1326 N N . ILE A 1 181 ? 7.622 -6.116 -21.500 1.00 84.38 181 ILE A N 1
ATOM 1327 C CA . ILE A 1 181 ? 8.585 -5.194 -22.102 1.00 84.38 181 ILE A CA 1
ATOM 1328 C C . ILE A 1 181 ? 9.278 -5.830 -23.314 1.00 84.38 181 ILE A C 1
ATOM 1330 O O . ILE A 1 181 ? 9.720 -6.977 -23.257 1.00 84.38 181 ILE A O 1
ATOM 1334 N N . SER A 1 182 ? 9.401 -5.075 -24.405 1.00 85.38 182 SER A N 1
ATOM 1335 C CA . SER A 1 182 ? 10.149 -5.464 -25.601 1.00 85.38 182 SER A CA 1
ATOM 1336 C C . SER A 1 182 ? 11.040 -4.324 -26.088 1.00 85.38 182 SER A C 1
ATOM 1338 O O . SER A 1 182 ? 10.631 -3.165 -26.141 1.00 85.38 182 SER A O 1
ATOM 1340 N N . PHE A 1 183 ? 12.263 -4.672 -26.485 1.00 84.62 183 PHE A N 1
ATOM 1341 C CA . PHE A 1 183 ? 13.250 -3.748 -27.058 1.00 84.62 183 PHE A CA 1
ATOM 1342 C C . PHE A 1 183 ? 13.316 -3.826 -28.592 1.00 84.62 183 PHE A C 1
ATOM 1344 O O . PHE A 1 183 ? 14.039 -3.055 -29.218 1.00 84.62 183 PHE A O 1
ATOM 1351 N N . ALA A 1 184 ? 12.567 -4.755 -29.195 1.00 76.88 184 ALA A N 1
ATOM 1352 C CA . ALA A 1 184 ? 12.635 -5.113 -30.613 1.00 76.88 184 ALA A CA 1
ATOM 1353 C C . ALA A 1 184 ? 11.428 -4.599 -31.424 1.00 76.88 184 ALA A C 1
ATOM 1355 O O . ALA A 1 184 ? 11.011 -5.232 -32.390 1.00 76.88 184 ALA A O 1
ATOM 1356 N N . GLY A 1 185 ? 10.823 -3.486 -31.000 1.00 70.62 185 GLY A N 1
ATOM 1357 C CA . GLY A 1 185 ? 9.674 -2.887 -31.684 1.00 70.62 185 GLY A CA 1
ATOM 1358 C C . GLY A 1 185 ? 10.020 -2.290 -33.055 1.00 70.62 185 GLY A C 1
ATOM 1359 O O . GLY A 1 185 ? 11.155 -2.356 -33.522 1.00 70.62 185 GLY A O 1
ATOM 1360 N N . ALA A 1 186 ? 9.035 -1.641 -33.686 1.00 77.94 186 ALA A N 1
ATOM 1361 C CA . ALA A 1 186 ? 9.185 -1.001 -35.000 1.00 77.94 186 ALA A CA 1
ATOM 1362 C C . ALA A 1 186 ? 10.334 0.029 -35.065 1.00 77.94 186 ALA A C 1
ATOM 1364 O O . ALA A 1 186 ? 10.911 0.251 -36.127 1.00 77.94 186 ALA A O 1
ATOM 1365 N N . THR A 1 187 ? 10.677 0.645 -33.930 1.00 87.75 187 THR A N 1
ATOM 1366 C CA . THR A 1 187 ? 11.859 1.499 -33.761 1.00 87.75 187 THR A CA 1
ATOM 1367 C C . THR A 1 187 ? 12.703 0.971 -32.594 1.00 87.75 187 THR A C 1
ATOM 1369 O O . THR A 1 187 ? 12.494 1.387 -31.451 1.00 87.75 187 THR A O 1
ATOM 1372 N N . PRO A 1 188 ? 13.630 0.027 -32.835 1.00 88.44 188 PRO A N 1
ATOM 1373 C CA . PRO A 1 188 ? 14.355 -0.645 -31.762 1.00 88.44 188 PRO A CA 1
ATOM 1374 C C . PRO A 1 188 ? 15.253 0.328 -30.995 1.00 88.44 188 PRO A C 1
ATOM 1376 O O . PRO A 1 188 ? 15.837 1.253 -31.569 1.00 88.44 188 PRO A O 1
ATOM 1379 N N . LEU A 1 189 ? 15.380 0.100 -29.687 1.00 90.19 189 LEU A N 1
ATOM 1380 C CA . LEU A 1 189 ? 16.263 0.885 -28.831 1.00 90.19 189 LEU A CA 1
ATOM 1381 C C . LEU A 1 189 ? 17.717 0.733 -29.296 1.00 90.19 189 LEU A C 1
ATOM 1383 O O . LEU A 1 189 ? 18.269 -0.366 -29.279 1.00 90.19 189 LEU A O 1
ATOM 1387 N N . THR A 1 190 ? 18.344 1.847 -29.668 1.00 89.75 190 THR A N 1
ATOM 1388 C CA . THR A 1 190 ? 19.737 1.888 -30.126 1.00 89.75 190 THR A CA 1
ATOM 1389 C C . THR A 1 190 ? 20.533 2.875 -29.284 1.00 89.75 190 THR A C 1
ATOM 1391 O O . THR A 1 190 ? 20.140 4.032 -29.129 1.00 89.75 190 THR A O 1
ATOM 1394 N N . ILE A 1 191 ? 21.672 2.422 -28.757 1.00 89.06 191 ILE A N 1
ATOM 1395 C CA . ILE A 1 191 ? 22.606 3.225 -27.961 1.00 89.06 191 ILE A CA 1
ATOM 1396 C C . ILE A 1 191 ? 23.938 3.257 -28.707 1.00 89.06 191 ILE A C 1
ATOM 1398 O O . ILE A 1 191 ? 24.558 2.214 -28.914 1.00 89.06 191 ILE A O 1
ATOM 1402 N N . GLN A 1 192 ? 24.379 4.446 -29.111 1.00 88.06 192 GLN A N 1
ATOM 1403 C CA . GLN A 1 192 ? 25.705 4.654 -29.684 1.00 88.06 192 GLN A CA 1
ATOM 1404 C C . GLN A 1 192 ? 26.657 5.130 -28.595 1.00 88.06 192 GLN A C 1
ATOM 1406 O O . GLN A 1 192 ? 26.323 6.011 -27.801 1.00 88.06 192 GLN A O 1
ATOM 1411 N N . MET A 1 193 ? 27.853 4.553 -28.577 1.00 88.62 193 MET A N 1
ATOM 1412 C CA . MET A 1 193 ? 28.920 4.904 -27.648 1.00 88.62 193 MET A CA 1
ATOM 1413 C C . MET A 1 193 ? 30.219 5.136 -28.409 1.00 88.62 193 MET A C 1
ATOM 1415 O O . MET A 1 193 ? 30.409 4.602 -29.502 1.00 88.62 193 MET A O 1
ATOM 1419 N N . ASP A 1 194 ? 31.120 5.907 -27.816 1.00 85.12 194 ASP A N 1
ATOM 1420 C CA . ASP A 1 194 ? 32.495 6.018 -28.296 1.00 85.12 194 ASP A CA 1
ATOM 142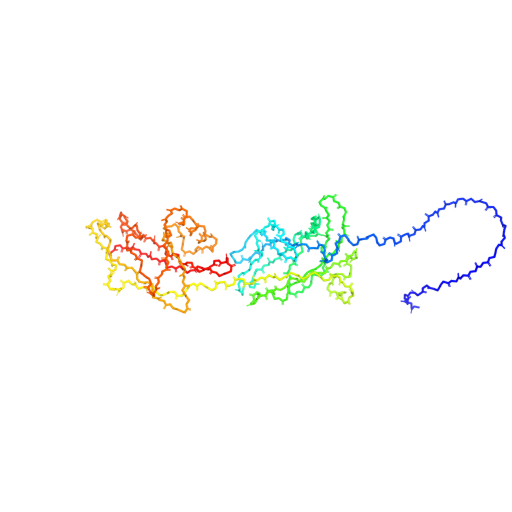1 C C . ASP A 1 194 ? 33.406 4.912 -27.724 1.00 85.12 194 ASP A C 1
ATOM 1423 O O . ASP A 1 194 ? 32.992 4.065 -26.925 1.00 85.12 194 ASP A O 1
ATOM 1427 N N . ALA A 1 195 ? 34.686 4.940 -28.108 1.00 86.12 195 ALA A N 1
ATOM 1428 C CA . ALA A 1 195 ? 35.702 4.001 -27.628 1.00 86.12 195 ALA A CA 1
ATOM 1429 C C . ALA A 1 195 ? 35.931 4.050 -26.102 1.00 86.12 195 ALA A C 1
ATOM 1431 O O . ALA A 1 195 ? 36.459 3.100 -25.529 1.00 86.12 195 ALA A O 1
ATOM 1432 N N . THR A 1 196 ? 35.515 5.129 -25.430 1.00 81.69 196 THR A N 1
ATOM 1433 C CA . THR A 1 196 ? 35.587 5.286 -23.968 1.00 81.69 196 THR A CA 1
ATOM 1434 C C . THR A 1 196 ? 34.334 4.777 -23.251 1.00 81.69 196 THR A C 1
ATOM 1436 O O . THR A 1 196 ? 34.205 4.946 -22.038 1.00 81.69 196 THR A O 1
ATOM 1439 N N . LYS A 1 197 ? 33.419 4.114 -23.978 1.00 86.06 197 LYS A N 1
ATOM 1440 C CA . LYS A 1 197 ? 32.133 3.612 -23.466 1.00 86.06 197 LYS A CA 1
ATOM 1441 C C . LYS A 1 197 ? 31.204 4.737 -22.996 1.00 86.06 197 LYS A C 1
ATOM 1443 O O . LYS A 1 197 ? 30.320 4.502 -22.173 1.00 86.06 197 LYS A O 1
ATOM 1448 N N . THR A 1 198 ? 31.402 5.955 -23.499 1.00 86.31 198 THR A N 1
ATOM 1449 C CA . THR A 1 198 ? 30.547 7.107 -23.198 1.00 86.31 198 THR A CA 1
ATOM 1450 C C . THR A 1 198 ? 29.406 7.170 -24.199 1.00 86.31 198 THR A C 1
ATOM 1452 O O . THR A 1 198 ? 29.623 7.003 -25.399 1.00 86.31 198 THR A O 1
ATOM 1455 N N . VAL A 1 199 ? 28.184 7.387 -23.709 1.00 91.00 199 VAL A N 1
ATOM 1456 C CA . VAL A 1 199 ? 26.981 7.504 -24.540 1.00 91.00 199 VAL A CA 1
ATOM 1457 C C . VAL A 1 199 ? 27.077 8.744 -25.426 1.00 91.00 199 VAL A C 1
ATOM 1459 O O . VAL A 1 199 ? 27.202 9.858 -24.927 1.00 91.00 199 VAL A O 1
ATOM 1462 N N . GLN A 1 200 ? 26.979 8.536 -26.738 1.00 91.38 200 GLN A N 1
ATOM 1463 C CA . GLN A 1 200 ? 26.990 9.583 -27.762 1.00 91.38 200 GLN A CA 1
ATOM 1464 C C . GLN A 1 200 ? 25.576 9.904 -28.248 1.00 91.38 200 GLN A C 1
ATOM 1466 O O . GLN A 1 200 ? 25.219 11.064 -28.441 1.00 91.38 200 GLN A O 1
ATOM 1471 N N . SER A 1 201 ? 24.741 8.879 -28.426 1.00 90.75 201 SER A N 1
ATOM 1472 C CA . SER A 1 201 ? 23.336 9.058 -28.783 1.00 90.75 201 SER A CA 1
ATOM 1473 C C . SER A 1 201 ? 22.488 7.882 -28.307 1.00 90.75 201 SER A C 1
ATOM 1475 O O . SER A 1 201 ? 22.968 6.754 -28.172 1.00 90.75 201 SER A O 1
ATOM 1477 N N . VAL A 1 202 ? 21.210 8.156 -28.042 1.00 92.06 202 VAL A N 1
ATOM 1478 C CA . VAL A 1 202 ? 20.217 7.159 -27.634 1.00 92.06 202 VAL A CA 1
ATOM 1479 C C . VAL A 1 202 ? 18.940 7.414 -28.419 1.00 92.06 202 VAL A C 1
ATOM 1481 O O . VAL A 1 202 ? 18.350 8.489 -28.326 1.00 92.06 202 VAL A O 1
ATOM 1484 N N . THR A 1 203 ? 18.536 6.443 -29.233 1.00 93.06 203 THR A N 1
ATOM 1485 C CA . THR A 1 203 ? 17.430 6.572 -30.194 1.00 93.06 203 THR A CA 1
ATOM 1486 C C . THR A 1 203 ? 16.514 5.348 -30.153 1.00 93.06 203 THR A C 1
ATOM 1488 O O . THR A 1 203 ? 16.847 4.327 -29.552 1.00 93.06 203 THR A O 1
ATOM 1491 N N . GLY A 1 204 ? 15.335 5.458 -30.770 1.00 93.69 204 GLY A N 1
ATOM 1492 C CA . GLY A 1 204 ? 14.327 4.396 -30.790 1.00 93.69 204 GLY A CA 1
ATOM 1493 C C . GLY A 1 204 ? 13.379 4.431 -29.592 1.00 93.69 204 GLY A C 1
ATOM 1494 O O . GLY A 1 204 ? 13.176 5.475 -28.959 1.00 93.69 204 GLY A O 1
ATOM 1495 N N . SER A 1 205 ? 12.761 3.289 -29.302 1.00 91.50 205 SER A N 1
ATOM 1496 C CA . SER A 1 205 ? 11.778 3.153 -28.233 1.00 91.50 205 SER A CA 1
ATOM 1497 C C . SER A 1 205 ? 11.767 1.756 -27.615 1.00 91.50 205 SER A C 1
ATOM 1499 O O . SER A 1 205 ? 12.290 0.788 -28.166 1.00 91.50 205 SER A O 1
ATOM 1501 N N . ILE A 1 206 ? 11.167 1.674 -26.433 1.00 91.50 206 ILE A N 1
ATOM 1502 C CA . ILE A 1 206 ? 10.814 0.431 -25.756 1.00 91.50 206 ILE A CA 1
ATOM 1503 C C . ILE A 1 206 ? 9.306 0.253 -25.910 1.00 91.50 206 ILE A C 1
ATOM 1505 O O . ILE A 1 206 ? 8.550 1.172 -25.604 1.00 91.50 206 ILE A O 1
ATOM 1509 N N . SER A 1 207 ? 8.855 -0.917 -26.343 1.00 90.12 207 SER A N 1
ATOM 1510 C CA . SER A 1 207 ? 7.429 -1.234 -26.414 1.00 90.12 207 SER A CA 1
ATOM 1511 C C . SER A 1 207 ? 6.980 -1.918 -25.129 1.00 90.12 207 SER A C 1
ATOM 1513 O O . SER A 1 207 ? 7.592 -2.893 -24.690 1.00 90.12 207 SER A O 1
ATOM 1515 N N . LEU A 1 208 ? 5.889 -1.438 -24.543 1.00 88.94 208 LEU A N 1
ATOM 1516 C CA . LEU A 1 208 ? 5.143 -2.174 -23.533 1.00 88.94 208 LEU A CA 1
ATOM 1517 C C . LEU A 1 208 ? 4.008 -2.895 -24.252 1.00 88.94 208 LEU A C 1
ATOM 1519 O O . LEU A 1 208 ? 3.104 -2.247 -24.751 1.00 88.94 208 LEU A O 1
ATOM 1523 N N . THR A 1 209 ? 4.061 -4.217 -24.348 1.00 87.81 209 THR A N 1
ATOM 1524 C CA . THR A 1 209 ? 2.972 -5.011 -24.932 1.00 87.81 209 THR A CA 1
ATOM 1525 C C . THR A 1 209 ? 1.889 -5.207 -23.886 1.00 87.81 209 THR A C 1
ATOM 1527 O O . THR A 1 209 ? 2.198 -5.622 -22.764 1.00 87.81 209 THR A O 1
ATOM 1530 N N . ASP A 1 210 ? 0.640 -4.914 -24.239 1.00 81.81 210 ASP A N 1
ATOM 1531 C CA . ASP A 1 210 ? -0.488 -5.071 -23.322 1.00 81.81 210 ASP A CA 1
ATOM 1532 C C . ASP A 1 210 ? -0.684 -6.546 -22.962 1.00 81.81 210 ASP A C 1
ATOM 1534 O O . ASP A 1 210 ? -0.791 -7.412 -23.830 1.00 81.81 210 ASP A O 1
ATOM 1538 N N . GLY A 1 211 ? -0.782 -6.837 -21.672 1.00 78.62 211 GLY A N 1
ATOM 1539 C CA . GLY A 1 211 ? -1.394 -8.066 -21.187 1.00 78.62 211 GLY A CA 1
ATOM 1540 C C . GLY A 1 211 ? -2.841 -7.821 -20.774 1.00 78.62 211 GLY A C 1
ATOM 1541 O O . GLY A 1 211 ? -3.538 -6.943 -21.273 1.00 78.62 211 GLY A O 1
ATOM 1542 N N . THR A 1 212 ? -3.314 -8.591 -19.802 1.00 74.75 212 THR A N 1
ATOM 1543 C CA . THR A 1 212 ? -4.728 -8.580 -19.386 1.00 74.75 212 THR A CA 1
ATOM 1544 C C . THR A 1 212 ? -5.154 -7.333 -18.601 1.00 74.75 212 THR A C 1
ATOM 1546 O O . THR A 1 212 ? -6.326 -7.208 -18.252 1.00 74.75 212 THR A O 1
ATOM 1549 N N . ARG A 1 213 ? -4.213 -6.461 -18.211 1.00 79.38 213 ARG A N 1
ATOM 1550 C CA . ARG A 1 213 ? -4.461 -5.287 -17.356 1.00 79.38 213 ARG A CA 1
ATOM 1551 C C . ARG A 1 213 ? -3.574 -4.133 -17.801 1.00 79.38 213 ARG A C 1
ATOM 1553 O O . ARG A 1 213 ? -2.354 -4.223 -17.688 1.00 79.38 213 ARG A O 1
ATOM 1560 N N . THR A 1 214 ? -4.191 -3.049 -18.249 1.00 85.62 214 THR A N 1
ATOM 1561 C CA . THR A 1 214 ? -3.493 -1.829 -18.654 1.00 85.62 214 THR A CA 1
ATOM 1562 C C . THR A 1 214 ? -3.272 -0.895 -17.460 1.00 85.62 214 THR A C 1
ATOM 1564 O O . THR A 1 214 ? -4.020 -0.902 -16.478 1.00 85.62 214 THR A O 1
ATOM 1567 N N . GLY A 1 215 ? -2.196 -0.119 -17.529 1.00 85.62 215 GLY A N 1
ATOM 1568 C CA . GLY A 1 215 ? -1.889 0.996 -16.626 1.00 85.62 215 GLY A CA 1
ATOM 1569 C C . GLY A 1 215 ? -2.259 2.343 -17.247 1.00 85.62 215 GLY A C 1
ATOM 1570 O O . GLY A 1 215 ? -2.430 2.431 -18.461 1.00 85.62 215 GLY A O 1
ATOM 1571 N N . GLN A 1 216 ? -2.365 3.385 -16.423 1.00 90.12 216 GLN A N 1
ATOM 1572 C CA . GLN A 1 216 ? -2.784 4.729 -16.845 1.00 90.12 216 GLN A CA 1
ATOM 1573 C C . GLN A 1 216 ? -1.611 5.667 -17.142 1.00 90.12 216 GLN A C 1
ATOM 1575 O O . GLN A 1 216 ? -1.751 6.603 -17.924 1.00 90.12 216 GLN A O 1
ATOM 1580 N N . GLN A 1 217 ? -0.466 5.457 -16.499 1.00 93.38 217 GLN A N 1
ATOM 1581 C CA . GLN A 1 217 ? 0.690 6.343 -16.607 1.00 93.38 217 GLN A CA 1
ATOM 1582 C C . GLN A 1 217 ? 1.970 5.614 -16.191 1.00 93.38 217 GLN A C 1
ATOM 1584 O O . GLN A 1 217 ? 1.918 4.591 -15.500 1.00 93.38 217 GLN A O 1
ATOM 1589 N N . TYR A 1 218 ? 3.117 6.147 -16.604 1.00 95.00 218 TYR A N 1
ATOM 1590 C CA . TYR A 1 218 ? 4.422 5.641 -16.202 1.00 95.00 218 TYR A CA 1
ATOM 1591 C C . TYR A 1 218 ? 5.408 6.760 -15.856 1.00 95.00 218 TYR A C 1
ATOM 1593 O O . TYR A 1 218 ? 5.276 7.897 -16.311 1.00 95.00 218 TYR A O 1
ATOM 1601 N N . VAL A 1 219 ? 6.421 6.399 -15.070 1.00 95.56 219 VAL A N 1
ATOM 1602 C CA . VAL A 1 219 ? 7.584 7.220 -14.708 1.00 95.56 219 VAL A CA 1
ATOM 1603 C C . VAL A 1 219 ? 8.849 6.400 -14.958 1.00 95.56 219 VAL A C 1
ATOM 1605 O O . VAL A 1 219 ? 8.847 5.184 -14.763 1.00 95.56 219 VAL A O 1
ATOM 1608 N N . VAL A 1 220 ? 9.933 7.050 -15.386 1.00 94.50 220 VAL A N 1
ATOM 1609 C CA . VAL A 1 220 ? 11.271 6.441 -15.427 1.00 94.50 220 VAL A CA 1
ATOM 1610 C C . VAL A 1 220 ? 12.085 6.987 -14.262 1.00 94.50 220 VAL A C 1
ATOM 1612 O O . VAL A 1 220 ? 12.355 8.184 -14.198 1.00 94.50 220 VAL A O 1
ATOM 1615 N N . ASP A 1 221 ? 12.469 6.107 -13.348 1.00 93.81 221 ASP A N 1
ATOM 1616 C CA . ASP A 1 221 ? 13.262 6.435 -12.171 1.00 93.81 221 ASP A CA 1
ATOM 1617 C C . ASP A 1 221 ? 14.693 5.872 -12.281 1.00 93.81 221 ASP A C 1
ATOM 1619 O O . ASP A 1 221 ? 14.946 4.856 -12.934 1.00 93.81 221 ASP A O 1
ATOM 1623 N N . ALA A 1 222 ? 15.646 6.559 -11.651 1.00 90.81 222 ALA A N 1
ATOM 1624 C CA . ALA A 1 222 ? 17.060 6.182 -11.605 1.00 90.81 222 ALA A CA 1
ATOM 1625 C C . ALA A 1 222 ? 17.575 5.935 -10.174 1.00 90.81 222 ALA A C 1
ATOM 1627 O O . ALA A 1 222 ? 18.761 5.661 -9.998 1.00 90.81 222 ALA A O 1
ATOM 1628 N N . THR A 1 223 ? 16.714 6.065 -9.162 1.00 88.31 223 THR A N 1
ATOM 1629 C CA . THR A 1 223 ? 17.093 6.110 -7.742 1.00 88.31 223 THR A CA 1
ATOM 1630 C C . THR A 1 223 ? 16.703 4.851 -6.968 1.00 88.31 223 THR A C 1
ATOM 1632 O O . THR A 1 223 ? 17.305 4.554 -5.936 1.00 88.31 223 THR A O 1
ATOM 1635 N N . LEU A 1 224 ? 15.737 4.079 -7.469 1.00 84.44 224 LEU A N 1
ATOM 1636 C CA . LEU A 1 224 ? 15.222 2.884 -6.819 1.00 84.44 224 LEU A CA 1
ATOM 1637 C C . LEU A 1 224 ? 16.290 1.790 -6.712 1.00 84.44 224 LEU A C 1
ATOM 1639 O O . LEU A 1 224 ? 16.987 1.445 -7.673 1.00 84.44 224 LEU A O 1
ATOM 1643 N N . GLY A 1 225 ? 16.370 1.208 -5.514 1.00 79.75 225 GLY A N 1
ATOM 1644 C CA . GLY A 1 225 ? 17.248 0.085 -5.202 1.00 79.75 225 GLY A CA 1
ATOM 1645 C C . GLY A 1 225 ? 16.860 -1.212 -5.922 1.00 79.75 225 GLY A C 1
ATOM 1646 O O . GLY A 1 225 ? 15.940 -1.265 -6.735 1.00 79.75 225 GLY A O 1
ATOM 1647 N N . ALA A 1 226 ? 17.582 -2.295 -5.629 1.00 74.81 226 ALA A N 1
ATOM 1648 C CA . ALA A 1 226 ? 17.364 -3.585 -6.291 1.00 74.81 226 ALA A CA 1
ATOM 1649 C C . ALA A 1 226 ? 16.036 -4.266 -5.922 1.00 74.81 226 ALA A C 1
ATOM 1651 O O . ALA A 1 226 ? 15.460 -4.944 -6.769 1.00 74.81 226 ALA A O 1
ATOM 1652 N N . SER A 1 227 ? 15.568 -4.044 -4.694 1.00 76.81 227 SER A N 1
ATOM 1653 C CA . SER A 1 227 ? 14.327 -4.599 -4.150 1.00 76.81 227 SER A CA 1
ATOM 1654 C C . SER A 1 227 ? 13.596 -3.495 -3.379 1.00 76.81 227 SER A C 1
ATOM 1656 O O . SER A 1 227 ? 13.672 -3.469 -2.151 1.00 76.81 227 SER A O 1
ATOM 1658 N N . PRO A 1 228 ? 13.001 -2.511 -4.075 1.00 75.19 228 PRO A N 1
ATOM 1659 C CA . PRO A 1 228 ? 12.349 -1.395 -3.408 1.00 75.19 228 PRO A CA 1
ATOM 1660 C C . PRO A 1 228 ? 11.055 -1.847 -2.725 1.00 75.19 228 PRO A C 1
ATOM 1662 O O . PRO A 1 228 ? 10.331 -2.684 -3.264 1.00 75.19 228 PRO A O 1
ATOM 1665 N N . SER A 1 229 ? 10.748 -1.263 -1.567 1.00 71.75 229 SER A N 1
ATOM 1666 C CA . SER A 1 229 ? 9.430 -1.416 -0.941 1.00 71.75 229 SER A CA 1
ATOM 1667 C C . SER A 1 229 ? 8.364 -0.668 -1.739 1.00 71.75 229 SER A C 1
ATOM 1669 O O . SER A 1 229 ? 8.674 0.286 -2.459 1.00 71.75 229 SER A O 1
ATOM 1671 N N . TYR A 1 230 ? 7.092 -1.040 -1.588 1.00 68.31 230 TYR A N 1
ATOM 1672 C CA . TYR A 1 230 ? 5.999 -0.338 -2.272 1.00 68.31 230 TYR A CA 1
ATOM 1673 C C . TYR A 1 230 ? 6.001 1.170 -1.963 1.00 68.31 230 TYR A C 1
ATOM 1675 O O . TYR A 1 230 ? 5.865 1.986 -2.871 1.00 68.31 230 TYR A O 1
ATOM 1683 N N . ALA A 1 231 ? 6.249 1.550 -0.704 1.00 68.38 231 ALA A N 1
ATOM 1684 C CA . ALA A 1 231 ? 6.338 2.952 -0.290 1.00 68.38 231 ALA A CA 1
ATOM 1685 C C . ALA A 1 231 ? 7.484 3.700 -0.992 1.00 68.38 231 ALA A C 1
ATOM 1687 O O . ALA A 1 231 ? 7.323 4.850 -1.392 1.00 68.38 231 ALA A O 1
ATOM 1688 N N . GLN A 1 232 ? 8.635 3.051 -1.199 1.00 77.94 232 GLN A N 1
ATOM 1689 C CA . GLN A 1 232 ? 9.732 3.642 -1.971 1.00 77.94 232 GLN A CA 1
ATOM 1690 C C . GLN A 1 232 ? 9.343 3.840 -3.438 1.00 77.94 232 GLN A C 1
ATOM 1692 O O . GLN A 1 232 ? 9.668 4.873 -4.021 1.00 77.94 232 GLN A O 1
ATOM 1697 N N . VAL A 1 233 ? 8.622 2.881 -4.026 1.00 77.75 233 VAL A N 1
ATOM 1698 C CA . VAL A 1 233 ? 8.099 2.996 -5.394 1.00 77.75 233 VAL A CA 1
ATOM 1699 C C . VAL A 1 233 ? 7.090 4.133 -5.498 1.00 77.75 233 VAL A C 1
ATOM 1701 O O . VAL A 1 233 ? 7.174 4.924 -6.429 1.00 77.75 233 VAL A O 1
ATOM 1704 N N . GLU A 1 234 ? 6.177 4.258 -4.539 1.00 80.06 234 GLU A N 1
ATOM 1705 C CA . GLU A 1 234 ? 5.175 5.322 -4.505 1.00 80.06 234 GLU A CA 1
ATOM 1706 C C . GLU A 1 234 ? 5.807 6.709 -4.344 1.00 80.06 234 GLU A C 1
ATOM 1708 O O . GLU A 1 234 ? 5.437 7.641 -5.061 1.00 80.06 234 GLU A O 1
ATOM 1713 N N . VAL A 1 235 ? 6.811 6.846 -3.471 1.00 84.25 235 VAL A N 1
ATOM 1714 C CA . VAL A 1 235 ? 7.585 8.087 -3.319 1.00 84.25 235 VAL A CA 1
ATOM 1715 C C . VAL A 1 235 ? 8.318 8.430 -4.615 1.00 84.25 235 VAL A C 1
ATOM 1717 O O . VAL A 1 235 ? 8.207 9.560 -5.086 1.00 84.25 235 VAL A O 1
ATOM 1720 N N . ALA A 1 236 ? 9.021 7.472 -5.227 1.00 89.56 236 ALA A N 1
ATOM 1721 C CA . ALA A 1 236 ? 9.733 7.690 -6.489 1.00 89.56 236 ALA A CA 1
ATOM 1722 C C . ALA A 1 236 ? 8.771 8.060 -7.629 1.00 89.56 236 ALA A C 1
ATOM 1724 O O . ALA A 1 236 ? 9.034 8.968 -8.419 1.00 89.56 236 ALA A O 1
ATOM 1725 N N . PHE A 1 237 ? 7.620 7.396 -7.686 1.00 88.12 237 PHE A N 1
ATOM 1726 C CA . PHE A 1 237 ? 6.578 7.658 -8.665 1.00 88.12 237 PHE A CA 1
ATOM 1727 C C . PHE A 1 237 ? 5.971 9.058 -8.496 1.00 88.12 237 PHE A C 1
ATOM 1729 O O . PHE A 1 237 ? 5.867 9.815 -9.461 1.00 88.12 237 PHE A O 1
ATOM 1736 N N . THR A 1 238 ? 5.644 9.440 -7.261 1.00 89.38 238 THR A N 1
ATOM 1737 C CA . THR A 1 238 ? 5.114 10.768 -6.924 1.00 89.38 238 THR A CA 1
ATOM 1738 C C . THR A 1 238 ? 6.140 11.862 -7.201 1.00 89.38 238 THR A C 1
ATOM 1740 O O . THR A 1 238 ? 5.804 12.882 -7.799 1.00 89.38 238 THR A O 1
ATOM 1743 N N . ALA A 1 239 ? 7.410 11.635 -6.855 1.00 91.31 239 ALA A N 1
ATOM 1744 C CA . ALA A 1 239 ? 8.502 12.545 -7.191 1.00 91.31 239 ALA A CA 1
ATOM 1745 C C . ALA A 1 239 ? 8.643 12.719 -8.712 1.00 91.31 239 ALA A C 1
ATOM 1747 O O . ALA A 1 239 ? 8.838 13.836 -9.188 1.00 91.31 239 ALA A O 1
ATOM 1748 N N . GLY A 1 240 ? 8.473 11.642 -9.486 1.00 91.69 240 GLY A N 1
ATOM 1749 C CA . GLY A 1 240 ? 8.420 11.696 -10.945 1.00 91.69 240 GLY A CA 1
ATOM 1750 C C . GLY A 1 240 ? 7.250 12.525 -11.477 1.00 91.69 240 GLY A C 1
ATOM 1751 O O . GLY A 1 240 ? 7.440 13.306 -12.408 1.00 91.69 240 GLY A O 1
ATOM 1752 N N . ILE A 1 241 ? 6.063 12.418 -10.873 1.00 89.12 241 ILE A N 1
ATOM 1753 C CA . ILE A 1 241 ? 4.911 13.268 -11.214 1.00 89.12 241 ILE A CA 1
ATOM 1754 C C . ILE A 1 241 ? 5.225 14.741 -10.935 1.00 89.12 241 ILE A C 1
ATOM 1756 O O . ILE A 1 241 ? 5.110 15.565 -11.841 1.00 89.12 241 ILE A O 1
ATOM 1760 N N . VAL A 1 242 ? 5.667 15.063 -9.716 1.00 90.62 242 VAL A N 1
ATOM 1761 C CA . VAL A 1 242 ? 5.988 16.439 -9.293 1.00 90.62 242 VAL A CA 1
ATOM 1762 C C . VAL A 1 242 ? 7.108 17.037 -10.148 1.00 90.62 242 VAL A C 1
ATOM 1764 O O . VAL A 1 242 ? 7.055 18.206 -10.516 1.00 90.62 242 VAL A O 1
ATOM 1767 N N . GLY A 1 243 ? 8.094 16.224 -10.526 1.00 88.81 243 GLY A N 1
ATOM 1768 C CA . GLY A 1 243 ? 9.196 16.614 -11.403 1.00 88.81 243 GLY A CA 1
ATOM 1769 C C . GLY A 1 243 ? 8.841 16.705 -12.891 1.00 88.81 243 GLY A C 1
ATOM 1770 O O . GLY A 1 243 ? 9.741 16.920 -13.700 1.00 88.81 243 GLY A O 1
ATOM 1771 N N . GLY A 1 244 ? 7.576 16.501 -13.283 1.00 88.69 244 GLY A N 1
ATOM 1772 C CA . GLY A 1 244 ? 7.141 16.560 -14.685 1.00 88.69 244 GLY A CA 1
ATOM 1773 C C . GLY A 1 244 ? 7.657 15.406 -15.560 1.00 88.69 244 GLY A C 1
ATOM 1774 O O . GLY A 1 244 ? 7.714 15.524 -16.784 1.00 88.69 244 GLY A O 1
ATOM 1775 N N . ARG A 1 245 ? 8.048 14.287 -14.943 1.00 90.19 245 ARG A N 1
ATOM 1776 C CA . ARG A 1 245 ? 8.585 13.071 -15.584 1.00 90.19 245 ARG A CA 1
ATOM 1777 C C . ARG A 1 245 ? 7.566 11.927 -15.635 1.00 90.19 245 ARG A C 1
ATOM 1779 O O . ARG A 1 245 ? 7.945 10.768 -15.803 1.00 90.19 245 ARG A O 1
ATOM 1786 N N . SER A 1 246 ? 6.285 12.248 -15.471 1.00 92.62 246 SER A N 1
ATOM 1787 C CA . SER A 1 246 ? 5.179 11.310 -15.658 1.00 92.62 246 SER A CA 1
ATOM 1788 C C . SER A 1 246 ? 4.599 11.427 -17.063 1.00 92.62 246 SER A C 1
ATOM 1790 O O . SER A 1 246 ? 4.540 12.511 -17.647 1.00 92.62 246 SER A O 1
ATOM 1792 N N . TYR A 1 247 ? 4.182 10.292 -17.616 1.00 94.44 247 TYR A N 1
ATOM 1793 C CA . TYR A 1 247 ? 3.646 10.205 -18.969 1.00 94.44 247 TYR A CA 1
ATOM 1794 C C . TYR A 1 247 ? 2.387 9.354 -18.977 1.00 94.44 247 TYR A C 1
ATOM 1796 O O . TYR A 1 247 ? 2.375 8.249 -18.434 1.00 94.44 247 TYR A O 1
ATOM 1804 N N . LEU A 1 248 ? 1.334 9.865 -19.613 1.00 93.31 248 LEU A N 1
ATOM 1805 C CA . LEU A 1 248 ? 0.081 9.138 -19.776 1.00 93.31 248 LEU A CA 1
ATOM 1806 C C . LEU A 1 248 ? 0.268 7.961 -20.732 1.00 93.31 248 LEU A C 1
ATOM 1808 O O . LEU A 1 248 ? 0.900 8.081 -21.783 1.00 93.31 248 LEU A O 1
ATOM 1812 N N . ILE A 1 249 ? -0.330 6.834 -20.373 1.00 91.62 249 ILE A N 1
ATOM 1813 C CA . ILE A 1 249 ? -0.459 5.679 -21.247 1.00 91.62 249 ILE A CA 1
ATOM 1814 C C . ILE A 1 249 ? -1.786 5.799 -21.988 1.00 91.62 249 ILE A C 1
ATOM 1816 O O . ILE A 1 249 ? -2.847 5.919 -21.378 1.00 91.62 249 ILE A O 1
ATOM 1820 N N . SER A 1 250 ? -1.719 5.767 -23.315 1.00 85.88 250 SER A N 1
ATOM 1821 C CA . SER A 1 250 ? -2.895 5.771 -24.180 1.00 85.88 250 SER A CA 1
ATOM 1822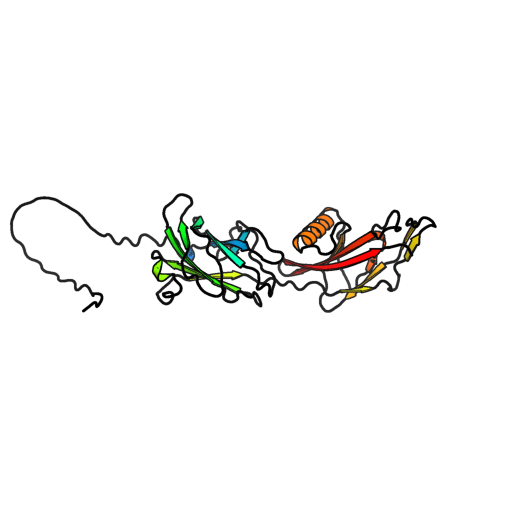 C C . SER A 1 250 ? -2.672 4.856 -25.381 1.00 85.88 250 SER A C 1
ATOM 1824 O O . SER A 1 250 ? -1.539 4.686 -25.832 1.00 85.88 250 SER A O 1
ATOM 1826 N N . GLY A 1 251 ? -3.762 4.282 -25.891 1.00 84.88 251 GLY A N 1
ATOM 1827 C CA . GLY A 1 251 ? -3.722 3.324 -26.995 1.00 84.88 251 GLY A CA 1
ATOM 1828 C C . GLY A 1 251 ? -3.239 1.931 -26.586 1.00 84.88 251 GLY A C 1
ATOM 1829 O O . GLY A 1 251 ? -2.936 1.676 -25.421 1.00 84.88 251 GLY A O 1
ATOM 1830 N N . ALA A 1 252 ? -3.216 1.028 -27.565 1.00 85.00 252 ALA A N 1
ATOM 1831 C CA . ALA A 1 252 ? -2.717 -0.327 -27.381 1.00 85.00 252 ALA A CA 1
ATOM 1832 C C . ALA A 1 252 ? -1.190 -0.359 -27.499 1.00 85.00 252 ALA A C 1
ATOM 1834 O O . ALA A 1 252 ? -0.622 0.257 -28.401 1.00 85.00 252 ALA A O 1
ATOM 1835 N N . SER A 1 253 ? -0.551 -1.122 -26.617 1.00 85.12 253 SER A N 1
ATOM 1836 C CA . SER A 1 253 ? 0.888 -1.379 -26.577 1.00 85.12 253 SER A CA 1
ATOM 1837 C C . SER A 1 253 ? 1.755 -0.109 -26.653 1.00 85.12 253 SER A C 1
ATOM 1839 O O . SER A 1 253 ? 2.429 0.134 -27.662 1.00 85.12 253 SER A O 1
ATOM 1841 N N . PRO A 1 254 ? 1.736 0.744 -25.610 1.00 90.75 254 PRO A N 1
ATOM 1842 C CA . PRO A 1 254 ? 2.384 2.049 -25.647 1.00 90.75 254 PRO A CA 1
ATOM 1843 C C . PRO A 1 254 ? 3.909 1.939 -25.800 1.00 90.75 254 PRO A C 1
ATOM 1845 O O . PRO A 1 254 ? 4.558 1.025 -25.285 1.00 90.75 254 PRO A O 1
ATOM 1848 N N . SER A 1 255 ? 4.502 2.926 -26.476 1.00 91.56 255 SER A N 1
ATOM 1849 C CA . SER A 1 255 ? 5.953 3.039 -26.642 1.00 91.56 255 SER A CA 1
ATOM 1850 C C . SER A 1 255 ? 6.554 4.067 -25.684 1.00 91.56 255 SER A C 1
ATOM 1852 O O . SER A 1 255 ? 6.090 5.205 -25.630 1.00 91.56 255 SER A O 1
ATOM 1854 N N . ILE A 1 256 ? 7.642 3.707 -25.007 1.00 92.00 256 ILE A N 1
ATOM 1855 C CA . ILE A 1 256 ? 8.469 4.608 -24.203 1.00 92.00 256 ILE A CA 1
ATOM 1856 C C . ILE A 1 256 ? 9.630 5.099 -25.076 1.00 92.00 256 ILE A C 1
ATOM 1858 O O . ILE A 1 256 ? 10.484 4.293 -25.458 1.00 92.00 256 ILE A O 1
ATOM 1862 N N . PRO A 1 257 ? 9.707 6.402 -25.398 1.00 93.19 257 PRO A N 1
ATOM 1863 C CA . PRO A 1 257 ? 10.814 6.946 -26.176 1.00 93.19 257 PRO A CA 1
ATOM 1864 C C . PRO A 1 257 ? 12.141 6.801 -25.434 1.00 93.19 257 PRO A C 1
ATOM 1866 O O . PRO A 1 257 ? 12.215 7.052 -24.229 1.00 93.19 257 PRO A O 1
ATOM 1869 N N . ALA A 1 258 ? 13.210 6.477 -26.158 1.00 91.94 258 ALA A N 1
ATOM 1870 C CA . ALA A 1 258 ? 14.524 6.262 -25.559 1.00 91.94 258 ALA A CA 1
ATOM 1871 C C . ALA A 1 258 ? 15.088 7.512 -24.851 1.00 91.94 258 ALA A C 1
ATOM 1873 O O . ALA A 1 258 ? 15.830 7.393 -23.878 1.00 91.94 258 ALA A O 1
ATOM 1874 N N . SER A 1 259 ? 14.664 8.712 -25.266 1.00 91.12 259 SER A N 1
ATOM 1875 C CA . SER A 1 259 ? 15.001 9.977 -24.598 1.00 91.12 259 SER A CA 1
ATOM 1876 C C . SER A 1 259 ? 14.552 10.031 -23.134 1.00 91.12 259 SER A C 1
ATOM 1878 O O . SER A 1 259 ? 15.180 10.715 -22.331 1.00 91.12 259 SER A O 1
ATOM 1880 N N . ARG A 1 260 ? 13.509 9.278 -22.755 1.00 92.69 260 ARG A N 1
ATOM 1881 C CA . ARG A 1 260 ? 13.005 9.203 -21.373 1.00 92.69 260 ARG A CA 1
ATOM 1882 C C . ARG A 1 260 ? 13.903 8.393 -20.442 1.00 92.69 260 ARG A C 1
ATOM 1884 O O . ARG A 1 260 ? 13.735 8.469 -19.233 1.00 92.69 260 ARG A O 1
ATOM 1891 N N . LEU A 1 261 ? 14.842 7.620 -20.988 1.00 91.00 261 LEU A N 1
ATOM 1892 C CA . LEU A 1 261 ? 15.807 6.874 -20.185 1.00 91.00 261 LEU A CA 1
ATOM 1893 C C . LEU A 1 261 ? 16.908 7.778 -19.623 1.00 91.00 261 LEU A C 1
ATOM 1895 O O . LEU A 1 261 ? 17.606 7.348 -18.710 1.00 91.00 261 LEU A O 1
ATOM 1899 N N . GLU A 1 262 ? 17.075 8.998 -20.154 1.00 90.88 262 GLU A N 1
ATOM 1900 C CA . GLU A 1 262 ? 18.084 9.969 -19.700 1.00 90.88 262 GLU A CA 1
ATOM 1901 C C . GLU A 1 262 ? 19.466 9.307 -19.506 1.00 90.88 262 GLU A C 1
ATOM 1903 O O . GLU A 1 262 ? 20.124 9.462 -18.475 1.00 90.88 262 GLU A O 1
ATOM 1908 N N . LEU A 1 263 ? 19.870 8.460 -20.460 1.00 90.62 263 LEU A N 1
ATOM 1909 C CA . LEU A 1 263 ? 21.166 7.786 -20.425 1.00 90.62 263 LEU A CA 1
ATOM 1910 C C . LEU A 1 263 ? 22.234 8.764 -20.906 1.00 90.62 263 LEU A C 1
ATOM 1912 O O . LEU A 1 263 ? 22.242 9.169 -22.067 1.00 90.62 263 LEU A O 1
ATOM 1916 N N . THR A 1 264 ? 23.128 9.141 -20.002 1.00 88.94 264 THR A N 1
ATOM 1917 C CA . THR A 1 264 ? 24.251 10.043 -20.259 1.00 88.94 264 THR A CA 1
ATOM 1918 C C . THR A 1 264 ? 25.503 9.512 -19.563 1.00 88.94 264 THR A C 1
ATOM 1920 O O . THR A 1 264 ? 25.418 8.698 -18.641 1.00 88.94 264 THR A O 1
ATOM 1923 N N . GLY A 1 265 ? 26.677 9.968 -20.001 1.00 89.56 265 GLY A N 1
ATOM 1924 C CA . GLY A 1 265 ? 27.950 9.592 -19.387 1.00 89.56 265 GLY A CA 1
ATOM 1925 C C . GLY A 1 265 ? 28.435 8.192 -19.771 1.00 89.56 265 GLY A C 1
ATOM 1926 O O . GLY A 1 265 ? 28.073 7.655 -20.818 1.00 89.56 265 GLY A O 1
ATOM 1927 N N . SER A 1 266 ? 29.320 7.628 -18.947 1.00 89.69 266 SER A N 1
ATOM 1928 C CA . SER A 1 266 ? 29.960 6.337 -19.216 1.00 89.69 266 SER A CA 1
ATOM 1929 C C . SER A 1 266 ? 29.083 5.159 -18.793 1.00 89.69 266 SER A C 1
ATOM 1931 O O . SER A 1 266 ? 28.584 5.124 -17.671 1.00 89.69 266 SER A O 1
ATOM 1933 N N . LEU A 1 267 ? 28.971 4.156 -19.667 1.00 89.38 267 LEU A N 1
ATOM 1934 C CA . LEU A 1 267 ? 28.374 2.846 -19.379 1.00 89.38 267 LEU A CA 1
ATOM 1935 C C . LEU A 1 267 ? 29.437 1.779 -19.071 1.00 89.38 267 LEU A C 1
ATOM 1937 O O . LEU A 1 2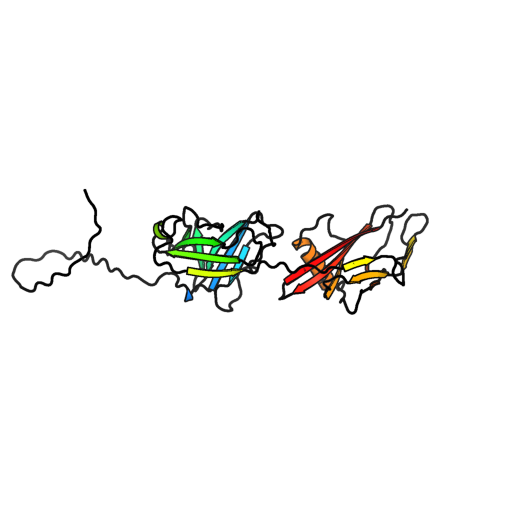67 ? 29.185 0.579 -19.216 1.00 89.38 267 LEU A O 1
ATOM 1941 N N . ALA A 1 268 ? 30.645 2.193 -18.664 1.00 85.12 268 ALA A N 1
ATOM 1942 C CA . ALA A 1 268 ? 31.673 1.272 -18.179 1.00 85.12 268 ALA A CA 1
ATOM 1943 C C . ALA A 1 268 ? 31.187 0.477 -16.950 1.00 85.12 268 ALA A C 1
ATOM 1945 O O . ALA A 1 268 ? 31.485 -0.713 -16.814 1.00 85.12 268 ALA A O 1
ATOM 1946 N N . THR A 1 269 ? 30.391 1.119 -16.093 1.00 84.38 269 THR A N 1
ATOM 1947 C CA . THR A 1 269 ? 29.597 0.479 -15.042 1.00 84.38 269 THR A CA 1
ATOM 1948 C C . THR A 1 269 ? 28.133 0.394 -15.462 1.00 84.38 269 THR A C 1
ATOM 1950 O O . THR A 1 269 ? 27.663 1.139 -16.320 1.00 84.38 269 THR A O 1
ATOM 1953 N N . ALA A 1 270 ? 27.407 -0.556 -14.872 1.00 85.25 270 ALA A N 1
ATOM 1954 C CA . ALA A 1 270 ? 25.992 -0.724 -15.157 1.00 85.25 270 ALA A CA 1
ATOM 1955 C C . ALA A 1 270 ? 25.191 0.485 -14.649 1.00 85.25 270 ALA A C 1
ATOM 1957 O O . ALA A 1 270 ? 25.178 0.764 -13.449 1.00 85.25 270 ALA A O 1
ATOM 1958 N N . VAL A 1 271 ? 24.493 1.162 -15.555 1.00 89.12 271 VAL A N 1
ATOM 1959 C CA . VAL A 1 271 ? 23.540 2.226 -15.240 1.00 89.12 271 VAL A CA 1
ATOM 1960 C C . VAL A 1 271 ? 22.140 1.632 -15.253 1.00 89.12 271 VAL A C 1
ATOM 1962 O O . VAL A 1 271 ? 21.716 1.040 -16.242 1.00 89.12 271 VAL A O 1
ATOM 1965 N N . VAL A 1 272 ? 21.410 1.783 -14.152 1.00 88.31 272 VAL A N 1
ATOM 1966 C CA . VAL A 1 272 ? 20.071 1.205 -14.001 1.00 88.31 272 VAL A CA 1
ATOM 1967 C C . VAL A 1 272 ? 18.997 2.269 -14.211 1.00 88.31 272 VAL A C 1
ATOM 1969 O O . VAL A 1 272 ? 19.133 3.409 -13.758 1.00 88.31 272 VAL A O 1
ATOM 1972 N N . ARG A 1 273 ? 17.917 1.884 -14.892 1.00 90.31 273 ARG A N 1
ATOM 1973 C CA . ARG A 1 273 ? 16.657 2.631 -14.953 1.00 90.31 273 ARG A CA 1
ATOM 1974 C C . ARG A 1 273 ? 15.499 1.713 -14.607 1.00 90.31 273 ARG A C 1
ATOM 1976 O O . ARG A 1 273 ? 15.454 0.574 -15.066 1.00 90.31 273 ARG A O 1
ATOM 1983 N N . THR A 1 274 ? 14.559 2.225 -13.829 1.00 91.00 274 THR A N 1
ATOM 1984 C CA . THR A 1 274 ? 13.346 1.516 -13.437 1.00 91.00 274 THR A CA 1
ATOM 1985 C C . THR A 1 274 ? 12.150 2.225 -14.045 1.00 91.00 274 THR A C 1
ATOM 1987 O O . THR A 1 274 ? 11.870 3.374 -13.721 1.00 91.00 274 THR A O 1
ATOM 1990 N N . ILE A 1 275 ? 11.433 1.547 -14.935 1.00 91.44 275 ILE A N 1
ATOM 1991 C CA . ILE A 1 275 ? 10.142 2.026 -15.429 1.00 91.44 275 ILE A CA 1
ATOM 1992 C C . ILE A 1 275 ? 9.088 1.587 -14.420 1.00 91.44 275 ILE A C 1
ATOM 1994 O O . ILE A 1 275 ? 8.922 0.391 -14.185 1.00 91.44 275 ILE A O 1
ATOM 1998 N N . ILE A 1 276 ? 8.383 2.550 -13.839 1.00 91.62 276 ILE A N 1
ATOM 1999 C CA . ILE A 1 276 ? 7.279 2.335 -12.910 1.00 91.62 276 ILE A CA 1
ATOM 2000 C C . ILE A 1 276 ? 5.991 2.606 -13.676 1.00 91.62 276 ILE A C 1
ATOM 2002 O O . ILE A 1 276 ? 5.753 3.737 -14.095 1.00 91.62 276 ILE A O 1
ATOM 2006 N N . VAL A 1 277 ? 5.158 1.588 -13.859 1.00 90.19 277 VAL A N 1
ATOM 2007 C CA . VAL A 1 277 ? 3.839 1.723 -14.484 1.00 90.19 277 VAL A CA 1
ATOM 2008 C C . VAL A 1 277 ? 2.776 1.635 -13.404 1.00 90.19 277 VAL A C 1
ATOM 2010 O O . VAL A 1 277 ? 2.762 0.664 -12.649 1.00 90.19 277 VAL A O 1
ATOM 2013 N N . SER A 1 278 ? 1.881 2.619 -13.322 1.00 87.19 278 SER A N 1
ATOM 2014 C CA . SER A 1 278 ? 0.835 2.632 -12.299 1.00 87.19 278 SER A CA 1
ATOM 2015 C C . SER A 1 278 ? -0.520 2.211 -12.848 1.00 87.19 278 SER A C 1
ATOM 2017 O O . SER A 1 278 ? -0.906 2.576 -13.964 1.00 87.19 278 SER A O 1
ATOM 2019 N N . ARG A 1 279 ? -1.279 1.515 -12.003 1.00 80.19 279 ARG A N 1
ATOM 2020 C CA . ARG A 1 279 ? -2.706 1.284 -12.149 1.00 80.19 279 ARG A CA 1
ATOM 2021 C C . ARG A 1 279 ? -3.478 1.867 -10.981 1.00 80.19 279 ARG A C 1
ATOM 2023 O O . ARG A 1 279 ? -3.207 1.483 -9.854 1.00 80.19 279 ARG A O 1
ATOM 2030 N N . THR A 1 280 ? -4.459 2.726 -11.238 1.00 78.56 280 THR A N 1
ATOM 2031 C CA . THR A 1 280 ? -5.337 3.254 -10.178 1.00 78.56 280 THR A CA 1
ATOM 2032 C C . THR A 1 280 ? -6.731 2.646 -10.277 1.00 78.56 280 THR A C 1
ATOM 2034 O O . THR A 1 280 ? -7.339 2.685 -11.348 1.00 78.56 280 THR A O 1
ATOM 2037 N N . VAL A 1 281 ? -7.254 2.098 -9.178 1.00 69.31 281 VAL A N 1
ATOM 2038 C CA . VAL A 1 281 ? -8.645 1.621 -9.064 1.00 69.31 281 VAL A CA 1
ATOM 2039 C C . VAL A 1 281 ? -9.204 2.096 -7.726 1.00 69.31 281 VAL A C 1
ATOM 2041 O O . VAL A 1 281 ? -8.615 1.820 -6.688 1.00 69.31 281 VAL A O 1
ATOM 2044 N N . GLY A 1 282 ? -10.312 2.845 -7.742 1.00 57.56 282 GLY A N 1
ATOM 2045 C CA . GLY A 1 282 ? -10.939 3.344 -6.509 1.00 57.56 282 GLY A CA 1
ATOM 2046 C C . GLY A 1 282 ? -10.035 4.253 -5.663 1.00 57.56 282 GLY A C 1
ATOM 2047 O O . GLY A 1 282 ? -10.128 4.233 -4.444 1.00 57.56 282 GLY A O 1
ATOM 2048 N N . GLY A 1 283 ? -9.125 5.004 -6.295 1.00 63.31 283 GLY A N 1
ATOM 2049 C CA . GLY A 1 283 ? -8.158 5.870 -5.604 1.00 63.31 283 GLY A CA 1
ATOM 2050 C C . GLY A 1 283 ? -6.899 5.159 -5.100 1.00 63.31 283 GLY A C 1
ATOM 2051 O O . GLY A 1 283 ? -5.983 5.821 -4.628 1.00 63.31 283 GLY A O 1
ATOM 2052 N N . VAL A 1 284 ? -6.812 3.836 -5.252 1.00 62.28 284 VAL A N 1
ATOM 2053 C CA . VAL A 1 284 ? -5.678 3.034 -4.782 1.00 62.28 284 VAL A CA 1
ATOM 2054 C C . VAL A 1 284 ? -4.769 2.684 -5.952 1.00 62.28 284 VAL A C 1
ATOM 2056 O O . VAL A 1 284 ? -5.245 2.298 -7.024 1.00 62.28 284 VAL A O 1
ATOM 2059 N N . LEU A 1 285 ? -3.463 2.843 -5.753 1.00 72.81 285 LEU A N 1
ATOM 2060 C CA . LEU A 1 285 ? -2.435 2.559 -6.749 1.00 72.81 285 LEU A CA 1
ATOM 2061 C C . LEU A 1 285 ? -2.005 1.082 -6.703 1.00 72.81 285 LEU A C 1
ATOM 2063 O O . LEU A 1 285 ? -2.079 0.411 -5.679 1.00 72.81 285 LEU A O 1
ATOM 2067 N N . GLY A 1 286 ? -1.551 0.577 -7.842 1.00 74.94 286 GLY A N 1
ATOM 2068 C CA . GLY A 1 286 ? -0.823 -0.676 -7.987 1.00 74.94 286 GLY A CA 1
ATOM 2069 C C . GLY A 1 286 ? 0.278 -0.479 -9.021 1.00 74.94 286 GLY A C 1
ATOM 2070 O O . GLY A 1 286 ? 0.041 0.145 -10.055 1.00 74.94 286 GLY A O 1
ATOM 2071 N N . PHE A 1 287 ? 1.483 -0.983 -8.767 1.00 81.00 287 PHE A N 1
ATOM 2072 C CA . PHE A 1 287 ? 2.647 -0.712 -9.615 1.00 81.00 287 PHE A CA 1
ATOM 2073 C C . PHE A 1 287 ? 3.197 -1.972 -10.273 1.00 81.00 287 PHE A C 1
ATOM 2075 O O . PHE A 1 287 ? 3.293 -3.025 -9.649 1.00 81.00 287 PHE A O 1
ATOM 2082 N N . GLN A 1 288 ? 3.624 -1.840 -11.525 1.00 84.38 288 GLN A N 1
ATOM 2083 C CA . GLN A 1 288 ? 4.485 -2.806 -12.198 1.00 84.38 288 GLN A CA 1
ATOM 2084 C C . GLN A 1 288 ? 5.837 -2.149 -12.470 1.00 84.38 288 GLN A C 1
ATOM 2086 O O . GLN A 1 288 ? 5.888 -1.020 -12.959 1.00 84.38 288 GLN A O 1
ATOM 2091 N N . LEU A 1 289 ? 6.926 -2.849 -12.155 1.00 86.25 289 LEU A N 1
ATOM 2092 C CA . LEU A 1 289 ? 8.282 -2.337 -12.317 1.00 86.25 289 LEU A CA 1
ATOM 2093 C C . LEU A 1 289 ? 9.027 -3.106 -13.407 1.00 86.25 289 LEU A C 1
ATOM 2095 O O . LEU A 1 289 ? 9.043 -4.336 -13.403 1.00 86.25 289 LEU A O 1
ATOM 2099 N N . PHE A 1 290 ? 9.726 -2.377 -14.274 1.00 86.81 290 PHE A N 1
ATOM 2100 C CA . PHE A 1 290 ? 10.729 -2.936 -15.179 1.00 86.81 290 PHE A CA 1
ATOM 2101 C C . PHE A 1 290 ? 12.083 -2.326 -14.866 1.00 86.81 290 PHE A C 1
ATOM 2103 O O . PHE A 1 290 ? 12.325 -1.153 -15.147 1.00 86.81 290 PHE A O 1
ATOM 2110 N N . ARG A 1 291 ? 12.975 -3.129 -14.291 1.00 87.56 291 ARG A N 1
ATOM 2111 C CA . ARG A 1 291 ? 14.341 -2.714 -13.987 1.00 87.56 291 ARG A CA 1
ATOM 2112 C C . ARG A 1 291 ? 15.257 -3.100 -15.141 1.00 87.56 291 ARG A C 1
ATOM 2114 O O . ARG A 1 291 ? 15.421 -4.279 -15.440 1.00 87.56 291 ARG A O 1
ATOM 2121 N N . ILE A 1 292 ? 15.854 -2.102 -15.776 1.00 87.25 292 ILE A N 1
ATOM 2122 C CA . ILE A 1 292 ? 16.704 -2.256 -16.954 1.00 87.25 292 ILE A CA 1
ATOM 2123 C C . ILE A 1 292 ? 18.115 -1.824 -16.584 1.00 87.25 292 ILE A C 1
ATOM 2125 O O . ILE A 1 292 ? 18.323 -0.730 -16.062 1.00 87.25 292 ILE A O 1
ATOM 2129 N N . SER A 1 293 ? 19.083 -2.694 -16.851 1.00 89.69 293 SER A N 1
ATOM 2130 C CA . SER A 1 293 ? 20.501 -2.437 -16.619 1.00 89.69 293 SER A CA 1
ATOM 2131 C C . SER A 1 293 ? 21.198 -2.213 -17.956 1.00 89.69 293 SER A C 1
ATOM 2133 O O . SER A 1 293 ? 21.213 -3.104 -18.804 1.00 89.69 293 SER A O 1
ATOM 2135 N N . PHE A 1 294 ? 21.767 -1.026 -18.142 1.00 86.81 294 PHE A N 1
ATOM 2136 C CA . PHE A 1 294 ? 22.529 -0.646 -19.324 1.00 86.81 294 PHE A CA 1
ATOM 2137 C C . PHE A 1 294 ? 24.014 -0.739 -19.011 1.00 86.81 294 PHE A C 1
ATOM 2139 O O . PHE A 1 294 ? 24.511 -0.062 -18.113 1.00 86.81 294 PHE A O 1
ATOM 2146 N N . LYS A 1 295 ? 24.731 -1.571 -19.759 1.00 87.44 295 LYS A N 1
ATOM 2147 C CA . LYS A 1 295 ? 26.177 -1.727 -19.633 1.00 87.44 295 LYS A CA 1
ATOM 2148 C C . LYS A 1 295 ? 26.779 -1.817 -21.026 1.00 87.44 295 LYS A C 1
ATOM 2150 O O . LYS A 1 295 ? 26.205 -2.465 -21.900 1.00 87.44 295 LYS A O 1
ATOM 2155 N N . ALA A 1 296 ? 27.920 -1.169 -21.222 1.00 78.62 296 ALA A N 1
ATOM 2156 C CA . ALA A 1 296 ? 28.686 -1.329 -22.445 1.00 78.62 296 ALA A CA 1
ATOM 2157 C C . ALA A 1 296 ? 29.138 -2.796 -22.620 1.00 78.62 296 ALA A C 1
ATOM 2159 O O . ALA A 1 296 ? 29.389 -3.465 -21.608 1.00 78.62 296 ALA A O 1
ATOM 2160 N N . PRO A 1 297 ? 29.263 -3.279 -23.872 1.00 70.62 297 PRO A N 1
ATOM 2161 C CA . PRO A 1 297 ? 29.874 -4.572 -24.150 1.00 70.62 297 PRO A CA 1
ATOM 2162 C C . PRO A 1 297 ? 31.291 -4.699 -23.558 1.00 70.62 297 PRO A C 1
ATOM 2164 O O . PRO A 1 297 ? 31.991 -3.668 -23.344 1.00 70.62 297 PRO A O 1
#

Secondary structure (DSSP, 8-state):
---PPPPPP---------------------------SS-TTT--EEEEEEES-TT--SEEEEE-SS-PPPSSPBP---TT-TT-EEEEEEEESSSEEEEEEEEEE-SS--SSPEEEE-TTS-EEEEEEEEES-TT-SS-EEEEEEEESSSGGGSTTTTTS--EEEEEEE-----PPP-EEEES-SSSB-EEEE-TT-BEEEEESEEEEEE-SS--SEEEEES---SS--HHHHHHHHHHHHHTT-EEE--SSS-EEEGGGG---SB-SSPEEEEEEEEEEETTEEEEEEEEEEE---

Foldseek 3Di:
DDDDDDDDDDDDDDDDDDDDDDDDDDPDPPPPPPDQPDALVQFFKFKKAKDQAALGGDMEIFGQDDDDDDPHHHDEGAAQRLRIKMWTQWTDGVAIWGWVPTAIEEQAWAQWWTFTDHVPDDGSWTKIWYWVDSSNNFWIKIWMWIGNDGVCHGRPNVPDDTRIGITTGGNDPPPWFDWDKDQPDPFHWDFDADPQQWTPDTWGWIWTAHDPGAFFKKAKAQPADPDHGPVRLVVRGVVCVVVVRMDTDDDGTDIGTRVSNVDGTHLCDWRKIKMWTWHDDPNDIDTDIDIDTGHDD

Mean predicted aligned error: 17.27 Å

Radius of gyration: 30.87 Å; Cα contacts (8 Å, |Δi|>4): 617; chains: 1; boundi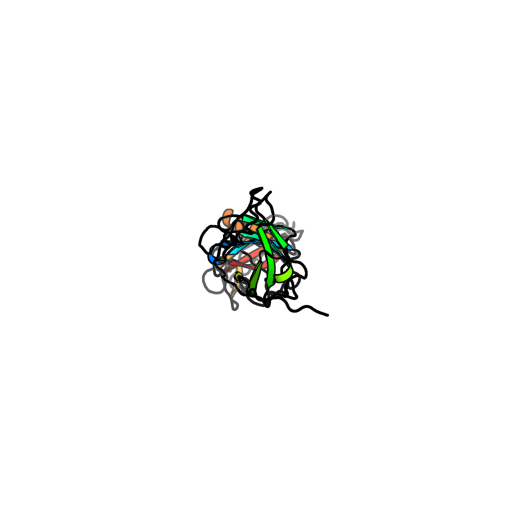ng box: 84×43×103 Å

pLDDT: mean 75.69, std 20.81, range [22.69, 96.81]

Sequence (297 aa):
MGKSAWWAVVAMFVGLTSGACVEREAVEPVFARATAALTSASVKWINGTYTSCLDRSGSWSVRVAGSDPLDHPPLSVVRNDAACRLAITEIVGDQTYVATPVLPLGSTYEAQPSSFALSGESTAFYANAKLDDASFASDFQITVVQSDEPDVVDVGDVLATYVTVTGSAVALAVLPPNYVISFAGATPLTIQMDATKTVQSVTGSISLTDGTRTGQQYVVDATLGASPSYAQVEVAFTAGIVGGRSYLISGASPSIPASRLELTGSLATAVVRTIIVSRTVGGVLGFQLFRISFKAP